Protein AF-A0A553DV66-F1 (afdb_monomer)

Nearest PDB structures (foldseek):
  8j7w-assembly1_B  TM=2.099E-01  e=3.104E+00  Homo sapiens

Solvent-accessible surface area (backbone atoms only — not comparable to full-atom values): 18199 Å² total; per-residue (Å²): 136,59,80,73,65,53,77,77,60,60,56,72,44,46,26,41,33,38,63,90,46,96,83,42,57,72,42,65,51,61,22,32,57,28,43,38,51,19,50,53,40,46,52,49,54,48,52,49,69,63,69,46,90,87,61,82,90,55,9,81,71,39,52,54,24,36,47,23,29,50,51,15,43,53,39,45,52,48,42,54,45,46,54,50,19,60,78,68,72,45,68,49,71,70,47,72,73,40,55,69,70,54,40,51,51,48,49,36,58,75,47,70,48,64,62,68,66,56,58,71,70,46,55,66,57,36,54,52,50,51,52,52,48,49,48,38,55,76,63,70,63,69,85,79,70,77,47,89,60,92,74,50,84,54,54,39,49,47,69,58,24,34,70,67,38,33,51,53,38,45,50,54,35,51,43,55,40,34,36,51,19,31,41,49,40,95,43,78,63,51,47,54,33,78,52,66,62,102,87,49,80,45,74,44,46,48,68,58,45,36,69,73,42,52,46,56,50,49,53,51,40,30,57,77,67,75,51,86,75,89,74,75,80,75,81,86,74,55,68,47,75,54,22,82,85,51,55,74,73,38,58,42,82,45,65,40,89,67,73,59,76,92,73,65,74,79,93,67,86,88,79,61,65,69,58,52,52,52,50,51,58,71,70,34,91,79,68,63,84,90,48,90,86,53,95,58,63,69,64,59,60,66,67,68,76,72,79,79,132

Mean predicted aligned error: 7.49 Å

Organism: NCBI:txid2594428

Structure (mmCIF, N/CA/C/O backbone):
data_AF-A0A553DV66-F1
#
_entry.id   AF-A0A553DV66-F1
#
loop_
_atom_site.group_PDB
_atom_site.id
_atom_site.type_symbol
_atom_site.label_atom_id
_atom_site.label_alt_id
_atom_site.label_comp_id
_atom_site.label_asym_id
_atom_site.label_entity_id
_atom_site.label_seq_id
_atom_site.pdbx_PDB_ins_code
_atom_site.Cartn_x
_atom_site.Cartn_y
_atom_site.Cartn_z
_atom_site.occupancy
_atom_site.B_iso_or_equiv
_atom_site.auth_seq_id
_atom_site.auth_comp_id
_atom_site.auth_asym_id
_atom_site.auth_atom_id
_atom_site.pdbx_PDB_model_num
ATOM 1 N N . MET A 1 1 ? 27.559 15.850 13.347 1.00 83.88 1 MET A N 1
ATOM 2 C CA . MET A 1 1 ? 26.547 15.445 12.359 1.00 83.88 1 MET A CA 1
ATOM 3 C C . MET A 1 1 ? 25.199 15.877 12.889 1.00 83.88 1 MET A C 1
ATOM 5 O O . MET A 1 1 ? 24.912 15.610 14.052 1.00 83.88 1 MET A O 1
ATOM 9 N N . TYR A 1 2 ? 24.444 16.601 12.078 1.00 90.81 2 TYR A N 1
ATOM 10 C CA . TYR A 1 2 ? 23.076 17.011 12.366 1.00 90.81 2 TYR A CA 1
ATOM 11 C C . TYR A 1 2 ? 22.107 15.891 11.978 1.00 90.81 2 TYR A C 1
ATOM 13 O O . TYR A 1 2 ? 22.434 15.048 11.143 1.00 90.81 2 TYR A O 1
ATOM 21 N N . LEU A 1 3 ? 20.910 15.863 12.570 1.00 89.00 3 LEU A N 1
ATOM 22 C CA . LEU A 1 3 ? 19.895 14.870 12.202 1.00 89.00 3 LEU A CA 1
ATOM 23 C C . LEU A 1 3 ? 19.478 15.038 10.730 1.00 89.00 3 LEU A C 1
ATOM 25 O O . LEU A 1 3 ? 19.219 14.065 10.031 1.00 89.00 3 LEU A O 1
ATOM 29 N N . GLU A 1 4 ? 19.484 16.271 10.233 1.00 94.00 4 GLU A N 1
ATOM 30 C CA . GLU A 1 4 ? 19.198 16.627 8.848 1.00 94.00 4 GLU A CA 1
ATOM 31 C C . GLU A 1 4 ? 20.181 16.008 7.850 1.00 94.00 4 GLU A C 1
ATOM 33 O O . GLU A 1 4 ? 19.774 15.696 6.730 1.00 94.00 4 GLU A O 1
ATOM 38 N N . ASP A 1 5 ? 21.432 15.763 8.251 1.00 91.00 5 ASP A N 1
ATOM 39 C CA . ASP A 1 5 ? 22.444 15.148 7.384 1.00 91.00 5 ASP A CA 1
ATOM 40 C C . ASP A 1 5 ? 22.054 13.706 6.997 1.00 91.00 5 ASP A C 1
ATOM 42 O O . ASP A 1 5 ? 22.418 13.225 5.918 1.00 91.00 5 ASP A O 1
ATOM 46 N N . TYR A 1 6 ? 21.257 13.028 7.836 1.00 89.75 6 TYR A N 1
ATOM 47 C CA . TYR A 1 6 ? 20.750 11.674 7.583 1.00 89.75 6 TYR A CA 1
ATOM 48 C C . TYR A 1 6 ? 19.683 11.612 6.489 1.00 89.75 6 TYR A C 1
ATOM 50 O O . TYR A 1 6 ? 19.405 10.525 5.996 1.00 89.75 6 TYR A O 1
ATOM 58 N N . ARG A 1 7 ? 19.125 12.744 6.034 1.00 89.50 7 ARG A N 1
ATOM 59 C CA . ARG A 1 7 ? 18.202 12.771 4.878 1.00 89.50 7 ARG A CA 1
ATOM 60 C C . ARG A 1 7 ? 18.866 12.306 3.579 1.00 89.50 7 ARG A C 1
ATOM 62 O O . ARG A 1 7 ? 18.177 11.984 2.620 1.00 89.50 7 ARG A O 1
ATOM 69 N N . HIS A 1 8 ? 20.197 12.299 3.544 1.00 88.81 8 HIS A N 1
ATOM 70 C CA . HIS A 1 8 ? 21.001 11.815 2.423 1.00 88.81 8 HIS A CA 1
ATOM 71 C C . HIS A 1 8 ? 21.507 10.378 2.622 1.00 88.81 8 HIS A C 1
ATOM 73 O O . HIS A 1 8 ? 22.303 9.901 1.813 1.00 88.81 8 HIS A O 1
ATOM 79 N N . ASN A 1 9 ? 21.091 9.703 3.699 1.00 87.44 9 ASN A N 1
ATOM 80 C CA . ASN A 1 9 ? 21.425 8.309 3.948 1.00 87.44 9 ASN A CA 1
ATOM 81 C C . ASN A 1 9 ? 20.449 7.400 3.187 1.00 87.44 9 ASN A C 1
ATOM 83 O O . ASN A 1 9 ? 19.270 7.336 3.515 1.00 87.44 9 ASN A O 1
ATOM 87 N N . ASP A 1 10 ? 20.955 6.688 2.184 1.00 87.00 10 ASP A N 1
ATOM 88 C CA . ASP A 1 10 ? 20.210 5.740 1.348 1.00 87.00 10 ASP A CA 1
ATOM 89 C C . ASP A 1 10 ? 20.225 4.300 1.895 1.00 87.00 10 ASP A C 1
ATOM 91 O O . ASP A 1 10 ? 19.817 3.354 1.215 1.00 87.00 10 ASP A O 1
ATOM 95 N N . TYR A 1 11 ? 20.720 4.115 3.123 1.00 86.25 11 TYR A N 1
ATOM 96 C CA . TYR A 1 11 ? 20.740 2.832 3.816 1.00 86.25 11 TYR A CA 1
ATOM 97 C C . TYR A 1 11 ? 19.338 2.207 3.891 1.00 86.25 11 TYR A C 1
ATOM 99 O O . TYR A 1 11 ? 18.380 2.864 4.281 1.00 86.25 11 TYR A O 1
ATOM 107 N N . GLN A 1 12 ? 19.234 0.926 3.520 1.00 83.62 12 GLN A N 1
ATOM 108 C CA . GLN A 1 12 ? 17.997 0.131 3.464 1.00 83.62 12 GLN A CA 1
ATOM 109 C C . GLN A 1 12 ? 16.905 0.619 2.498 1.00 83.62 12 GLN A C 1
ATOM 111 O O . GLN A 1 12 ? 15.899 -0.078 2.342 1.00 83.62 12 GLN A O 1
ATOM 116 N N . LEU A 1 13 ? 17.112 1.717 1.764 1.00 87.81 13 LEU A N 1
ATOM 117 C CA . LEU A 1 13 ? 16.213 2.084 0.674 1.00 87.81 13 LEU A CA 1
ATOM 118 C C . LEU A 1 13 ? 16.261 1.013 -0.426 1.00 87.81 13 LEU A C 1
ATOM 120 O O . LEU A 1 13 ? 17.309 0.417 -0.718 1.00 87.81 13 LEU A O 1
ATOM 124 N N . LEU A 1 14 ? 15.101 0.743 -1.025 1.00 91.19 14 LEU A N 1
ATOM 125 C CA . LEU A 1 14 ? 14.940 -0.238 -2.093 1.00 91.19 14 LEU A CA 1
ATOM 126 C C . LEU A 1 14 ? 14.637 0.481 -3.403 1.00 91.19 14 LEU A C 1
ATOM 128 O O . LEU A 1 14 ? 13.660 1.224 -3.499 1.00 91.19 14 LEU A O 1
ATOM 132 N N . PHE A 1 15 ? 15.424 0.194 -4.436 1.00 94.62 15 PHE A N 1
ATOM 133 C CA . PHE A 1 15 ? 15.216 0.743 -5.771 1.00 94.62 15 PHE A CA 1
ATOM 134 C C . PHE A 1 15 ? 15.104 -0.368 -6.809 1.00 94.62 15 PHE A C 1
ATOM 136 O O . PHE A 1 15 ? 15.702 -1.435 -6.671 1.00 94.62 15 PHE A O 1
ATOM 143 N N . LEU A 1 16 ? 14.392 -0.090 -7.896 1.00 95.81 16 LEU A N 1
ATOM 144 C CA . LEU A 1 16 ? 14.551 -0.799 -9.160 1.00 95.81 16 LEU A CA 1
ATOM 145 C C . LEU A 1 16 ? 15.543 -0.032 -10.026 1.00 95.81 16 LEU A C 1
ATOM 147 O O . LEU A 1 16 ? 15.381 1.169 -10.242 1.00 95.81 16 LEU A O 1
ATOM 151 N N . ARG A 1 17 ? 16.558 -0.726 -10.536 1.00 94.81 17 ARG A N 1
ATOM 152 C CA . ARG A 1 17 ? 17.526 -0.176 -11.485 1.00 94.81 17 ARG A CA 1
ATOM 153 C C . ARG A 1 17 ? 17.287 -0.771 -12.864 1.00 94.81 17 ARG A C 1
ATOM 155 O O . ARG A 1 17 ? 17.278 -1.993 -13.007 1.00 94.81 17 ARG A O 1
ATOM 162 N N . VAL A 1 18 ? 17.137 0.092 -13.866 1.00 93.31 18 VAL A N 1
ATOM 163 C CA . VAL A 1 18 ? 16.991 -0.310 -15.272 1.00 93.31 18 VAL A CA 1
ATOM 164 C C . VAL A 1 18 ? 18.380 -0.399 -15.903 1.00 93.31 18 VAL A C 1
ATOM 166 O O . VAL A 1 18 ? 19.089 0.599 -15.986 1.00 93.31 18 VAL A O 1
ATOM 169 N N . LEU A 1 19 ? 18.805 -1.593 -16.313 1.00 90.12 19 LEU A N 1
ATOM 170 C CA . LEU A 1 19 ? 20.173 -1.841 -16.785 1.00 90.12 19 LEU A CA 1
ATOM 171 C C . LEU A 1 19 ? 20.381 -1.548 -18.273 1.00 90.12 19 LEU A C 1
ATOM 173 O O . LEU A 1 19 ? 21.525 -1.416 -18.702 1.00 90.12 19 LEU A O 1
ATOM 177 N N . SER A 1 20 ? 19.302 -1.448 -19.052 1.00 82.56 20 SER A N 1
ATOM 178 C CA . SER A 1 20 ? 19.348 -1.227 -20.501 1.00 82.56 20 SER A CA 1
ATOM 179 C C . SER A 1 20 ? 19.773 0.191 -20.914 1.00 82.56 20 SER A C 1
ATOM 181 O O . SER A 1 20 ? 20.056 0.411 -22.090 1.00 82.56 20 SER A O 1
ATOM 183 N N . TYR A 1 21 ? 19.882 1.131 -19.969 1.00 80.88 21 TYR A N 1
ATOM 184 C CA . TYR A 1 21 ? 20.246 2.530 -20.21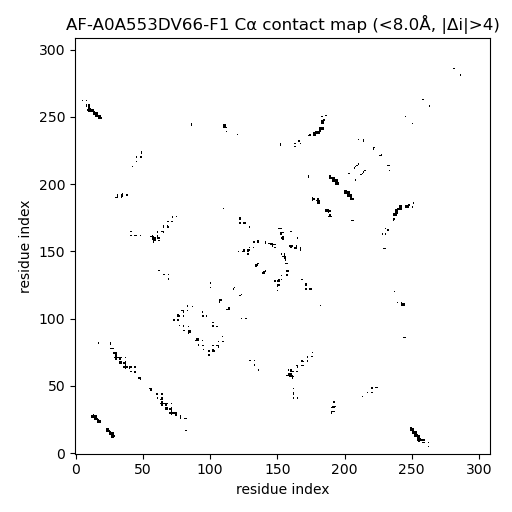7 1.00 80.88 21 TYR A CA 1
ATOM 185 C C . TYR A 1 21 ? 21.621 2.872 -19.632 1.00 80.88 21 TYR A C 1
ATOM 187 O O . TYR A 1 21 ? 22.036 2.322 -18.610 1.00 80.88 21 TYR A O 1
ATOM 195 N N . SER A 1 22 ? 22.338 3.802 -20.271 1.00 76.62 22 SER A N 1
ATOM 196 C CA . SER A 1 22 ? 23.707 4.183 -19.893 1.00 76.62 22 SER A CA 1
ATOM 197 C C . SER A 1 22 ? 23.799 4.849 -18.518 1.00 76.62 22 SER A C 1
ATOM 199 O O . SER A 1 22 ? 24.753 4.609 -17.783 1.00 76.62 22 SER A O 1
ATOM 201 N N . ASP A 1 23 ? 22.803 5.660 -18.167 1.00 83.06 23 ASP A N 1
ATOM 202 C CA . ASP A 1 23 ? 22.660 6.347 -16.879 1.00 83.06 23 ASP A CA 1
ATOM 203 C C . ASP A 1 23 ? 22.060 5.451 -15.782 1.00 83.06 23 ASP A C 1
ATOM 205 O O . ASP A 1 23 ? 22.111 5.803 -14.604 1.00 83.06 23 ASP A O 1
ATOM 209 N N . LYS A 1 24 ? 21.556 4.265 -16.155 1.00 83.50 24 LYS A N 1
ATOM 210 C CA . LYS A 1 24 ? 20.998 3.238 -15.262 1.00 83.50 24 LYS A CA 1
ATOM 211 C C . LYS A 1 24 ? 20.004 3.827 -14.250 1.00 83.50 24 LYS A C 1
ATOM 213 O O . LYS A 1 24 ? 20.273 3.782 -13.040 1.00 83.50 24 LYS A O 1
ATOM 218 N N . PRO A 1 25 ? 18.870 4.380 -14.719 1.00 89.12 25 PRO A N 1
ATOM 219 C CA . PRO A 1 25 ? 17.948 5.120 -13.874 1.00 89.12 25 PRO A CA 1
ATOM 220 C C . PRO A 1 25 ? 17.441 4.249 -12.723 1.00 89.12 25 PRO A C 1
ATOM 222 O O . PRO A 1 25 ? 17.260 3.032 -12.859 1.00 89.12 25 PRO A O 1
ATOM 225 N N . GLN A 1 26 ? 17.235 4.896 -11.577 1.00 92.62 26 GLN A N 1
ATOM 226 C CA . GLN A 1 26 ? 16.806 4.261 -10.336 1.00 92.62 26 GLN A CA 1
ATOM 227 C C . GLN A 1 26 ? 15.426 4.757 -9.936 1.00 92.62 26 GLN A C 1
ATOM 229 O O . GLN A 1 26 ? 15.133 5.951 -9.993 1.00 92.62 26 GLN A O 1
ATOM 234 N N . ILE A 1 27 ? 14.577 3.822 -9.529 1.00 94.31 27 ILE A N 1
ATOM 235 C CA . ILE A 1 27 ? 13.194 4.084 -9.153 1.00 94.31 27 ILE A CA 1
ATOM 236 C C . ILE A 1 27 ? 13.001 3.542 -7.752 1.00 94.31 27 ILE A C 1
ATOM 238 O O . ILE A 1 27 ? 13.013 2.334 -7.537 1.00 94.31 27 ILE A O 1
ATOM 242 N N . GLU A 1 28 ? 12.841 4.449 -6.805 1.00 93.50 28 GLU A N 1
ATOM 243 C CA . GLU A 1 28 ? 12.614 4.109 -5.409 1.00 93.50 28 GLU A CA 1
ATOM 244 C C . GLU A 1 28 ? 11.258 3.422 -5.211 1.00 93.50 28 GLU A C 1
ATOM 246 O O . GLU A 1 28 ? 10.243 3.818 -5.795 1.00 93.50 28 GLU A O 1
ATOM 251 N N . LEU A 1 29 ? 11.242 2.382 -4.378 1.00 95.06 29 LEU A N 1
ATOM 252 C CA . LEU A 1 29 ? 10.075 1.558 -4.076 1.00 95.06 29 LEU A CA 1
ATOM 253 C C . LEU A 1 29 ? 9.478 1.917 -2.713 1.00 95.06 29 LEU A C 1
ATOM 255 O O . LEU A 1 29 ? 9.257 1.041 -1.872 1.00 95.06 29 LEU A O 1
ATOM 259 N N . THR A 1 30 ? 9.158 3.203 -2.537 1.00 94.94 30 THR A N 1
ATOM 260 C CA . THR A 1 30 ? 8.593 3.784 -1.301 1.00 94.94 30 THR A CA 1
ATOM 261 C C . THR A 1 30 ? 7.289 3.126 -0.846 1.00 94.94 30 THR A C 1
ATOM 263 O O . THR A 1 30 ? 6.930 3.186 0.327 1.00 94.94 30 THR A O 1
ATOM 266 N N . TYR A 1 31 ? 6.588 2.413 -1.735 1.00 96.75 31 TYR A N 1
ATOM 267 C CA . TYR A 1 31 ? 5.418 1.627 -1.345 1.00 96.75 31 TYR A CA 1
ATOM 268 C C . TYR A 1 31 ? 5.740 0.557 -0.295 1.00 96.75 31 TYR A C 1
ATOM 270 O O . TYR A 1 31 ? 4.843 0.197 0.463 1.00 96.75 31 TYR A O 1
ATOM 278 N N . ASN A 1 32 ? 6.979 0.051 -0.216 1.00 94.62 32 ASN A N 1
ATOM 279 C CA . ASN A 1 32 ? 7.370 -0.881 0.846 1.00 94.62 32 ASN A CA 1
ATOM 280 C C . ASN A 1 32 ? 7.359 -0.188 2.210 1.00 94.62 32 ASN A C 1
ATOM 282 O O . ASN A 1 32 ? 6.826 -0.745 3.164 1.00 94.62 32 ASN A O 1
ATOM 286 N N . GLU A 1 33 ? 7.868 1.038 2.306 1.00 93.75 33 GLU A N 1
ATOM 287 C CA . GLU A 1 33 ? 7.856 1.816 3.550 1.00 93.75 33 GLU A CA 1
ATOM 288 C C . GLU A 1 33 ? 6.424 2.130 3.986 1.00 93.75 33 GLU A C 1
ATOM 290 O O . GLU A 1 33 ? 6.029 1.821 5.111 1.00 93.75 33 GLU A O 1
ATOM 295 N N . TYR A 1 34 ? 5.595 2.638 3.067 1.00 97.25 34 TYR A N 1
ATOM 296 C CA . TYR A 1 34 ? 4.182 2.897 3.353 1.00 97.25 34 TYR A CA 1
ATOM 297 C C . TYR A 1 34 ? 3.420 1.622 3.724 1.00 97.25 34 TYR A C 1
ATOM 299 O O . TYR A 1 34 ? 2.558 1.669 4.597 1.00 97.25 34 TYR A O 1
ATOM 307 N N . SER A 1 35 ? 3.762 0.473 3.133 1.00 97.75 35 SER A N 1
ATOM 308 C CA . SER A 1 35 ? 3.172 -0.818 3.510 1.00 97.75 35 SER A CA 1
ATOM 309 C C . SER A 1 35 ? 3.591 -1.254 4.913 1.00 97.75 35 SER A C 1
ATOM 311 O O . SER A 1 35 ? 2.764 -1.774 5.653 1.00 97.75 35 SER A O 1
ATOM 313 N N . ASN A 1 36 ? 4.845 -1.018 5.312 1.00 95.62 36 ASN A N 1
ATOM 314 C CA . ASN A 1 36 ? 5.327 -1.303 6.666 1.00 95.62 36 ASN A CA 1
ATOM 315 C C . ASN A 1 36 ? 4.635 -0.422 7.714 1.00 95.62 36 ASN A C 1
ATOM 317 O O . ASN A 1 36 ? 4.193 -0.912 8.758 1.00 95.62 36 ASN A O 1
ATOM 321 N N . HIS A 1 37 ? 4.468 0.868 7.420 1.00 95.44 37 HIS A N 1
ATOM 322 C CA . HIS A 1 37 ? 3.688 1.768 8.267 1.00 95.44 37 HIS A CA 1
ATOM 323 C C . HIS A 1 37 ? 2.202 1.395 8.289 1.00 95.44 37 HIS A C 1
ATOM 325 O O . HIS A 1 37 ? 1.603 1.359 9.362 1.00 95.44 37 HIS A O 1
ATOM 331 N N . GLY A 1 38 ? 1.604 1.074 7.140 1.00 96.94 38 GLY A N 1
ATOM 332 C CA . GLY A 1 38 ? 0.221 0.604 7.042 1.00 96.94 38 GLY A CA 1
ATOM 333 C C . GLY A 1 38 ? -0.005 -0.662 7.862 1.00 96.94 38 GLY A C 1
ATOM 334 O O . GLY A 1 38 ? -0.957 -0.732 8.639 1.00 96.94 38 GLY A O 1
ATOM 335 N N . PHE A 1 39 ? 0.915 -1.624 7.774 1.00 96.94 39 PHE A N 1
ATOM 336 C CA . PHE A 1 39 ? 0.906 -2.850 8.567 1.00 96.94 39 PHE A CA 1
ATOM 337 C C . PHE A 1 39 ? 0.969 -2.555 10.068 1.00 96.94 39 PHE A C 1
ATOM 339 O O . PHE A 1 39 ? 0.121 -3.027 10.824 1.00 96.94 39 PHE A O 1
ATOM 346 N N . SER A 1 40 ? 1.931 -1.733 10.491 1.00 94.62 40 SER A N 1
ATOM 347 C CA . SER A 1 40 ? 2.145 -1.407 11.904 1.00 94.62 40 SER A CA 1
ATOM 348 C C . SER A 1 40 ? 0.931 -0.696 12.508 1.00 94.62 40 SER A C 1
ATOM 350 O O . SER A 1 40 ? 0.454 -1.084 13.572 1.00 94.62 40 SER A O 1
ATOM 352 N N . ASN A 1 41 ? 0.370 0.287 11.797 1.00 94.69 41 ASN A N 1
ATOM 353 C CA . ASN A 1 41 ? -0.845 0.981 12.227 1.00 94.69 41 ASN A CA 1
ATOM 354 C C . ASN A 1 41 ? -2.070 0.054 12.232 1.00 94.69 41 ASN A C 1
ATOM 356 O O . ASN A 1 41 ? -2.848 0.086 13.178 1.00 94.69 41 ASN A O 1
ATOM 360 N N . THR A 1 42 ? -2.191 -0.857 11.261 1.00 95.81 42 THR A N 1
ATOM 361 C CA . THR A 1 42 ? -3.259 -1.872 11.263 1.00 95.81 42 THR A CA 1
ATOM 362 C C . THR A 1 42 ? -3.150 -2.792 12.483 1.00 95.81 42 THR A C 1
ATOM 364 O O . THR A 1 42 ? -4.161 -3.124 13.098 1.00 95.81 42 THR A O 1
ATOM 367 N N . MET A 1 43 ? -1.936 -3.183 12.890 1.00 94.62 43 MET A N 1
ATOM 368 C CA . MET A 1 43 ? -1.750 -3.949 14.126 1.00 94.62 43 MET A CA 1
ATOM 369 C C . MET A 1 43 ? -2.158 -3.153 15.368 1.00 94.62 43 MET A C 1
ATOM 371 O O . MET A 1 43 ? -2.798 -3.713 16.259 1.00 94.62 43 MET A O 1
ATOM 375 N N . PHE A 1 44 ? -1.828 -1.860 15.428 1.00 91.62 44 PHE A N 1
ATOM 376 C CA . PHE A 1 44 ? -2.289 -0.993 16.513 1.00 91.62 44 PHE A CA 1
ATOM 377 C C . PHE A 1 44 ? -3.812 -0.862 16.531 1.00 91.62 44 PHE A C 1
ATOM 379 O O . PHE A 1 44 ? -4.400 -0.977 17.598 1.00 91.62 44 PHE A O 1
ATOM 386 N N . ASP A 1 45 ? -4.460 -0.736 15.374 1.00 92.31 45 ASP A N 1
ATOM 387 C CA . ASP A 1 45 ? -5.919 -0.661 15.272 1.00 92.31 45 ASP A CA 1
ATOM 388 C C . ASP A 1 45 ? -6.615 -1.934 15.780 1.00 92.31 45 ASP A C 1
ATOM 390 O O . ASP A 1 45 ? -7.656 -1.853 16.440 1.00 92.31 45 ASP A O 1
ATOM 394 N N . ILE A 1 46 ? -6.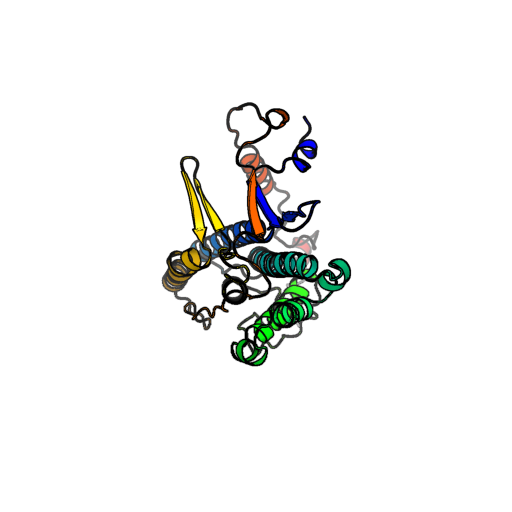039 -3.109 15.500 1.00 93.44 46 ILE A N 1
ATOM 395 C CA . ILE A 1 46 ? -6.524 -4.396 16.021 1.00 93.44 46 ILE A CA 1
ATOM 396 C C . ILE A 1 46 ? -6.312 -4.472 17.535 1.00 93.44 46 ILE A C 1
ATOM 398 O O . ILE A 1 46 ? -7.223 -4.861 18.267 1.00 93.44 46 ILE A O 1
ATOM 402 N N . LYS A 1 47 ? -5.124 -4.086 18.015 1.00 92.06 47 LYS A N 1
ATOM 403 C CA . LYS A 1 47 ? -4.791 -4.057 19.445 1.00 92.06 47 LYS A CA 1
ATOM 404 C C . LYS A 1 47 ? -5.710 -3.103 20.211 1.00 92.06 47 LYS A C 1
ATOM 406 O O . LYS A 1 47 ? -6.154 -3.430 21.309 1.00 92.06 47 LYS A O 1
ATOM 411 N N . ASP A 1 48 ? -6.009 -1.945 19.645 1.00 88.50 48 ASP A N 1
ATOM 412 C CA . ASP A 1 48 ? -6.936 -0.975 20.217 1.00 88.50 48 ASP A CA 1
ATOM 413 C C . ASP A 1 48 ? -8.341 -1.574 20.316 1.00 88.50 48 ASP A C 1
ATOM 415 O O . ASP A 1 48 ? -8.938 -1.561 21.394 1.00 88.50 48 ASP A O 1
ATOM 419 N N . LEU A 1 49 ? -8.842 -2.185 19.236 1.00 90.88 49 LEU A N 1
ATOM 420 C CA . LEU A 1 49 ? -10.134 -2.872 19.264 1.00 90.88 49 LEU A CA 1
ATOM 421 C C . LEU A 1 49 ? -10.154 -4.022 20.276 1.00 90.88 49 LEU A C 1
ATOM 423 O O . LEU A 1 49 ? -11.195 -4.297 20.863 1.00 90.88 49 LEU A O 1
ATOM 427 N N . GLU A 1 50 ? -9.036 -4.700 20.517 1.00 91.75 50 GLU A N 1
ATOM 428 C CA . GLU A 1 50 ? -8.957 -5.766 21.513 1.00 91.75 50 GLU A CA 1
ATOM 429 C C . GLU A 1 50 ? -9.049 -5.252 22.962 1.00 91.75 50 GLU A C 1
ATOM 431 O O . GLU A 1 50 ? -9.661 -5.926 23.795 1.00 91.75 50 GLU A O 1
ATOM 436 N N . ASN A 1 51 ? -8.441 -4.099 23.259 1.00 88.25 51 ASN A N 1
ATOM 437 C CA . ASN A 1 51 ? -8.161 -3.645 24.630 1.00 88.25 51 ASN A CA 1
ATOM 438 C C . ASN A 1 51 ? -9.120 -2.573 25.181 1.00 88.25 51 ASN A C 1
ATOM 440 O O . ASN A 1 51 ? -8.971 -2.156 26.323 1.00 88.25 51 ASN A O 1
ATOM 444 N N . GLN A 1 52 ? -10.082 -2.076 24.404 1.00 81.81 52 GLN A N 1
ATOM 445 C CA . GLN A 1 52 ? -11.012 -1.035 24.874 1.00 81.81 52 GLN A CA 1
ATOM 446 C C . GLN A 1 52 ? -12.181 -1.576 25.720 1.00 81.81 52 GLN A C 1
ATOM 448 O O . GLN A 1 52 ? -13.121 -2.151 25.188 1.00 81.81 52 GLN A O 1
ATOM 453 N N . ASP A 1 53 ? -12.224 -1.350 27.025 1.00 73.62 53 ASP A N 1
ATOM 454 C CA . ASP A 1 53 ? -13.267 -1.985 27.851 1.00 73.62 53 ASP A CA 1
ATOM 455 C C . ASP A 1 53 ? -14.693 -1.447 27.619 1.00 73.62 53 ASP A C 1
ATOM 457 O O . ASP A 1 53 ? -15.645 -2.224 27.611 1.00 73.62 53 ASP A O 1
ATOM 461 N N . ASN A 1 54 ? -14.845 -0.137 27.380 1.00 72.44 54 ASN A N 1
ATOM 462 C CA . ASN A 1 54 ? -16.149 0.543 27.472 1.00 72.44 54 ASN A CA 1
ATOM 463 C C . ASN A 1 54 ? -16.618 1.261 26.191 1.00 72.44 54 ASN A C 1
ATOM 465 O O . ASN A 1 54 ? -17.719 1.807 26.172 1.00 72.44 54 ASN A O 1
ATOM 469 N N . PHE A 1 55 ? -15.805 1.315 25.133 1.00 74.69 55 PHE A N 1
ATOM 470 C CA . PHE A 1 55 ? -16.160 1.979 23.871 1.00 74.69 55 PHE A CA 1
ATOM 471 C C . PHE A 1 55 ? -15.387 1.383 22.692 1.00 74.69 55 PHE A C 1
ATOM 473 O O . PHE A 1 55 ? -14.354 0.761 22.897 1.00 74.69 55 PHE A O 1
ATOM 480 N N . ILE A 1 56 ? -15.867 1.591 21.463 1.00 77.69 56 ILE A N 1
ATOM 481 C CA . ILE A 1 56 ? -15.108 1.299 20.239 1.00 77.69 56 ILE A CA 1
ATOM 482 C C . ILE A 1 56 ? -14.660 2.630 19.645 1.00 77.69 56 ILE A C 1
ATOM 484 O O . ILE A 1 56 ? -15.486 3.494 19.345 1.00 77.69 56 ILE A O 1
ATOM 488 N N . ASN A 1 57 ? -13.350 2.821 19.517 1.00 70.38 57 ASN A N 1
ATOM 489 C CA . ASN A 1 57 ? -12.796 4.038 18.938 1.00 70.38 57 ASN A CA 1
ATOM 490 C C . ASN A 1 57 ? -12.900 3.990 17.410 1.00 70.38 57 ASN A C 1
ATOM 492 O O . ASN A 1 57 ? -12.110 3.306 16.764 1.00 70.38 57 ASN A O 1
ATOM 496 N N . ASN A 1 58 ? -13.866 4.727 16.864 1.00 72.88 58 ASN A N 1
ATOM 497 C CA . ASN A 1 58 ? -14.017 4.954 15.429 1.00 72.88 58 ASN A CA 1
ATOM 498 C C . ASN A 1 58 ? -13.476 6.340 15.045 1.00 72.88 58 ASN A C 1
ATOM 500 O O . ASN A 1 58 ? -13.520 7.294 15.824 1.00 72.88 58 ASN A O 1
ATOM 504 N N . GLY A 1 59 ? -13.024 6.474 13.803 1.00 69.31 59 GLY A N 1
ATOM 505 C CA . GLY A 1 59 ? -12.607 7.732 13.194 1.00 69.31 59 GLY A CA 1
ATOM 506 C C . GLY A 1 59 ? -11.101 7.968 13.264 1.00 69.31 59 GLY A C 1
ATOM 507 O O . GLY A 1 59 ? -10.329 7.274 12.604 1.00 69.31 59 GLY A O 1
ATOM 508 N N . ARG A 1 60 ? -10.676 8.978 14.044 1.00 64.12 60 ARG A N 1
ATOM 509 C CA . ARG A 1 60 ? -9.350 9.634 13.940 1.00 64.12 60 ARG A CA 1
ATOM 510 C C . ARG A 1 60 ? -8.137 8.694 13.939 1.00 64.12 60 ARG A C 1
ATOM 512 O O . ARG A 1 60 ? -7.128 9.044 13.335 1.00 64.12 60 ARG A O 1
ATOM 519 N N . ARG A 1 61 ? -8.194 7.542 14.618 1.00 73.12 61 ARG A N 1
ATOM 520 C CA . ARG A 1 61 ? -7.060 6.598 14.673 1.00 73.12 61 ARG A CA 1
ATOM 521 C C . ARG A 1 61 ? -6.945 5.755 13.403 1.00 73.12 61 ARG A C 1
ATOM 523 O O . ARG A 1 61 ? -5.872 5.697 12.808 1.00 73.12 61 ARG A O 1
ATOM 530 N N . ASN A 1 62 ? -8.063 5.217 12.919 1.00 85.06 62 ASN A N 1
ATOM 531 C CA . ASN A 1 62 ? -8.094 4.358 11.733 1.00 85.06 62 ASN A CA 1
ATOM 532 C C . ASN A 1 62 ? -7.765 5.118 10.440 1.00 85.06 62 ASN A C 1
ATOM 534 O O . ASN A 1 62 ? -7.225 4.536 9.496 1.00 85.06 62 ASN A O 1
ATOM 538 N N . THR A 1 63 ? -8.028 6.432 10.413 1.00 88.06 63 THR A N 1
ATOM 539 C CA . THR A 1 63 ? -7.643 7.328 9.314 1.00 88.06 63 THR A CA 1
ATOM 540 C C . THR A 1 63 ? -6.179 7.152 8.910 1.00 88.06 63 THR A C 1
ATOM 542 O O . THR A 1 63 ? -5.888 7.137 7.715 1.00 88.06 63 THR A O 1
ATOM 545 N N . LEU A 1 64 ? -5.256 6.984 9.864 1.00 89.81 64 LEU A N 1
ATOM 546 C CA . LEU A 1 64 ? -3.829 6.864 9.560 1.00 89.81 64 LEU A CA 1
ATOM 547 C C . LEU A 1 64 ? -3.499 5.555 8.826 1.00 89.81 64 LEU A C 1
ATOM 549 O O . LEU A 1 64 ? -2.777 5.579 7.831 1.00 89.81 64 LEU A O 1
ATOM 553 N N . SER A 1 65 ? -4.060 4.423 9.253 1.00 94.06 65 SER A N 1
ATOM 554 C CA . SER A 1 65 ? -3.873 3.132 8.574 1.00 94.06 65 SER A CA 1
ATOM 555 C C . SER A 1 65 ? -4.420 3.163 7.147 1.00 94.06 65 SER A C 1
ATOM 557 O O . SER A 1 65 ? -3.726 2.794 6.201 1.00 94.06 65 SER A O 1
ATOM 559 N N . ILE A 1 66 ? -5.644 3.674 6.980 1.00 95.62 66 ILE A N 1
ATOM 560 C CA . ILE A 1 66 ? -6.316 3.842 5.679 1.00 95.62 66 ILE A CA 1
ATOM 561 C C . ILE A 1 66 ? -5.468 4.725 4.753 1.00 95.62 66 ILE A C 1
ATOM 563 O O . ILE A 1 66 ? -5.248 4.400 3.584 1.00 95.62 66 ILE A O 1
ATOM 567 N N . SER A 1 67 ? -4.932 5.815 5.303 1.00 94.06 67 SER A N 1
ATOM 568 C CA . SER A 1 67 ? -4.032 6.744 4.620 1.00 94.06 67 SER A CA 1
ATOM 569 C C . SER A 1 67 ? -2.770 6.057 4.108 1.00 94.06 67 SER A C 1
ATOM 571 O O . SER A 1 67 ? -2.423 6.204 2.936 1.00 94.06 67 SER A O 1
ATOM 573 N N . MET A 1 68 ? -2.104 5.278 4.962 1.00 96.56 68 MET A N 1
ATOM 574 C CA . MET A 1 68 ? -0.879 4.567 4.596 1.00 96.56 68 MET A CA 1
ATOM 575 C C . MET A 1 68 ? -1.133 3.510 3.521 1.00 96.56 68 MET A C 1
ATOM 577 O O . MET A 1 68 ? -0.345 3.406 2.584 1.00 96.56 68 MET A O 1
ATOM 581 N N . TRP A 1 69 ? -2.262 2.794 3.575 1.00 98.06 69 TRP A N 1
ATOM 582 C CA . TRP A 1 69 ? -2.632 1.855 2.513 1.00 98.06 69 TRP A CA 1
ATOM 583 C C . TRP A 1 69 ? -2.904 2.547 1.177 1.00 98.06 69 TRP A C 1
ATOM 585 O O . TRP A 1 69 ? -2.489 2.042 0.133 1.00 98.06 69 TRP A O 1
ATOM 595 N N . PHE A 1 70 ? -3.532 3.727 1.184 1.00 97.25 70 PHE A N 1
ATOM 596 C CA . PHE A 1 70 ? -3.720 4.494 -0.047 1.00 97.25 70 PHE A CA 1
ATOM 597 C C . PHE A 1 70 ? -2.391 5.014 -0.610 1.00 97.25 70 PHE A C 1
ATOM 599 O O . PHE A 1 70 ? -2.145 4.890 -1.810 1.00 97.25 70 PHE A O 1
ATOM 606 N N . LEU A 1 71 ? -1.514 5.555 0.243 1.00 96.94 71 LEU A N 1
ATOM 607 C CA . LEU A 1 71 ? -0.183 6.021 -0.159 1.00 96.94 71 LEU A CA 1
ATOM 608 C C . LEU A 1 71 ? 0.668 4.878 -0.724 1.00 96.94 71 LEU A C 1
ATOM 610 O O . LEU A 1 71 ? 1.306 5.052 -1.762 1.00 96.94 71 LEU A O 1
ATOM 614 N N . ALA A 1 72 ? 0.630 3.697 -0.100 1.00 98.31 72 ALA A N 1
ATOM 615 C CA . ALA A 1 72 ? 1.292 2.499 -0.609 1.00 98.31 72 ALA A CA 1
ATOM 616 C C . ALA A 1 72 ? 0.768 2.119 -2.002 1.00 98.31 72 ALA A C 1
ATOM 618 O O . ALA A 1 72 ? 1.558 1.857 -2.909 1.00 98.31 72 ALA A O 1
ATOM 619 N N . LEU A 1 73 ? -0.553 2.159 -2.202 1.00 98.44 73 LEU A N 1
ATOM 620 C CA . LEU A 1 73 ? -1.191 1.879 -3.488 1.00 98.44 73 LEU A CA 1
ATOM 621 C C . LEU A 1 73 ? -0.756 2.885 -4.566 1.00 98.44 73 LEU A C 1
ATOM 623 O O . LEU A 1 73 ? -0.342 2.483 -5.655 1.00 98.44 73 LEU A O 1
ATOM 627 N N . GLU A 1 74 ? -0.782 4.187 -4.267 1.00 96.94 74 GLU A N 1
ATOM 628 C CA . GLU A 1 74 ? -0.324 5.225 -5.198 1.00 96.94 74 GLU A CA 1
ATOM 629 C C . GLU A 1 74 ? 1.160 5.086 -5.542 1.00 96.94 74 GLU A C 1
ATOM 631 O O . GLU A 1 74 ? 1.529 5.192 -6.714 1.00 96.94 74 GLU A O 1
ATOM 636 N N . ALA A 1 75 ? 2.007 4.837 -4.542 1.00 97.50 75 ALA A N 1
ATOM 637 C CA . ALA A 1 75 ? 3.441 4.667 -4.723 1.00 97.50 75 ALA A CA 1
ATOM 638 C C . ALA A 1 75 ? 3.772 3.417 -5.549 1.00 97.50 75 ALA A C 1
ATOM 640 O O . ALA A 1 75 ? 4.636 3.476 -6.423 1.00 97.50 75 ALA A O 1
ATOM 641 N N . TYR A 1 76 ? 3.050 2.315 -5.335 1.00 98.25 76 TYR A N 1
ATOM 642 C CA . TYR A 1 76 ? 3.222 1.071 -6.082 1.00 98.25 76 TYR A CA 1
ATOM 643 C C . TYR A 1 76 ? 2.914 1.266 -7.570 1.00 98.25 76 TYR A C 1
ATOM 645 O O . TYR A 1 76 ? 3.740 0.964 -8.435 1.00 98.25 76 TYR A O 1
ATOM 653 N N . ILE A 1 77 ? 1.757 1.863 -7.870 1.00 98.00 77 ILE A N 1
ATOM 654 C CA . ILE A 1 77 ? 1.368 2.193 -9.245 1.00 98.00 77 ILE A CA 1
ATOM 655 C C . ILE A 1 77 ? 2.358 3.181 -9.869 1.00 98.00 77 ILE A C 1
ATOM 657 O O . ILE A 1 77 ? 2.766 2.996 -11.013 1.00 98.00 77 ILE A O 1
ATOM 661 N N . ASN A 1 78 ? 2.805 4.195 -9.125 1.00 97.19 78 ASN A N 1
ATOM 662 C CA . ASN A 1 78 ? 3.782 5.164 -9.619 1.00 97.19 78 ASN A CA 1
ATOM 663 C C . ASN A 1 78 ? 5.133 4.529 -9.951 1.00 97.19 78 ASN A C 1
ATOM 665 O O . ASN A 1 78 ? 5.723 4.887 -10.969 1.00 97.19 78 ASN A O 1
ATOM 669 N N . ALA A 1 79 ? 5.626 3.603 -9.128 1.00 97.06 79 ALA A N 1
ATOM 670 C CA . ALA A 1 79 ? 6.870 2.892 -9.400 1.00 97.06 79 ALA A CA 1
ATOM 671 C C . ALA A 1 79 ? 6.775 2.122 -10.725 1.00 97.06 79 ALA A C 1
ATOM 673 O O . ALA A 1 79 ? 7.627 2.291 -11.598 1.00 97.06 79 ALA A O 1
ATOM 674 N N . LEU A 1 80 ? 5.689 1.370 -10.929 1.00 97.38 80 LEU A N 1
ATOM 675 C CA . LEU A 1 80 ? 5.435 0.666 -12.187 1.00 97.38 80 LEU A CA 1
ATOM 676 C C . LEU A 1 80 ? 5.289 1.622 -13.377 1.00 97.38 80 LEU A C 1
ATOM 678 O O . LEU A 1 80 ? 5.835 1.350 -14.446 1.00 97.38 80 LEU A O 1
ATOM 682 N N . CYS A 1 81 ? 4.590 2.749 -13.206 1.00 97.62 81 CYS A N 1
ATOM 683 C CA . CYS A 1 81 ? 4.437 3.756 -14.256 1.00 97.62 81 CYS A CA 1
ATOM 684 C C . CYS A 1 81 ? 5.789 4.334 -14.671 1.00 97.62 81 CYS A C 1
ATOM 686 O O . CYS A 1 81 ? 6.049 4.436 -15.863 1.00 97.62 81 CYS A O 1
ATOM 688 N N . LYS A 1 82 ? 6.654 4.671 -13.706 1.00 96.38 82 LYS A N 1
ATOM 689 C CA . LYS A 1 82 ? 8.008 5.183 -13.960 1.00 96.38 82 LYS A CA 1
ATOM 690 C C . LYS A 1 82 ? 8.846 4.170 -14.735 1.00 96.38 82 LYS A C 1
ATOM 692 O O . LYS A 1 82 ? 9.405 4.524 -15.767 1.00 96.38 82 LYS A O 1
ATOM 697 N N . VAL A 1 83 ? 8.879 2.914 -14.276 1.00 95.81 83 VAL A N 1
ATOM 698 C CA . VAL A 1 83 ? 9.602 1.824 -14.957 1.00 95.81 83 VAL A CA 1
ATOM 699 C C . VAL A 1 83 ? 9.108 1.682 -16.398 1.00 95.81 83 VAL A C 1
ATOM 701 O O . VAL A 1 83 ? 9.899 1.691 -17.337 1.00 95.81 83 VAL A O 1
ATOM 704 N N . THR A 1 84 ? 7.791 1.588 -16.574 1.00 95.75 84 THR A N 1
ATOM 705 C CA . THR A 1 84 ? 7.162 1.381 -17.884 1.00 95.75 84 THR A CA 1
ATOM 706 C C . THR A 1 84 ? 7.416 2.564 -18.814 1.00 95.75 84 THR A C 1
ATOM 708 O O . THR A 1 84 ? 7.795 2.367 -19.963 1.00 95.75 84 THR A O 1
ATOM 711 N N . ALA A 1 85 ? 7.270 3.794 -18.318 1.00 94.69 85 ALA A N 1
ATOM 712 C CA . ALA A 1 85 ? 7.518 5.006 -19.087 1.00 94.69 85 ALA A CA 1
ATOM 713 C C . ALA A 1 85 ? 8.982 5.113 -19.536 1.00 94.69 85 ALA A C 1
ATOM 715 O O . ALA A 1 85 ? 9.223 5.454 -20.688 1.00 94.69 85 ALA A O 1
ATOM 716 N N . ILE A 1 86 ? 9.948 4.742 -18.685 1.00 93.12 86 ILE A N 1
ATOM 717 C CA . ILE A 1 86 ? 11.369 4.692 -19.062 1.00 93.12 86 ILE A CA 1
ATOM 718 C C . ILE A 1 86 ? 11.580 3.710 -20.218 1.00 93.12 86 ILE A C 1
ATOM 720 O O . ILE A 1 86 ? 12.095 4.109 -21.260 1.00 93.12 86 ILE A O 1
ATOM 724 N N . ILE A 1 87 ? 11.115 2.463 -20.073 1.00 93.12 87 ILE A N 1
ATOM 725 C CA . ILE A 1 87 ? 11.263 1.411 -21.095 1.00 93.12 87 ILE A CA 1
ATOM 726 C C . ILE A 1 87 ? 10.584 1.793 -22.416 1.00 93.12 87 ILE A C 1
ATOM 728 O O . ILE A 1 87 ? 11.100 1.509 -23.496 1.00 93.12 87 ILE A O 1
ATOM 732 N N . LYS A 1 88 ? 9.434 2.468 -22.346 1.00 92.69 88 LYS A N 1
ATOM 733 C CA . LYS A 1 88 ? 8.645 2.886 -23.513 1.00 92.69 88 LYS A CA 1
ATOM 734 C C . LYS A 1 88 ? 9.037 4.264 -24.053 1.00 92.69 88 LYS A C 1
ATOM 736 O O . LYS A 1 88 ? 8.461 4.690 -25.048 1.00 92.69 88 LYS A O 1
ATOM 741 N N . GLN A 1 89 ? 10.010 4.936 -23.430 1.00 91.56 89 GLN A N 1
ATOM 742 C CA . GLN A 1 89 ? 10.464 6.293 -23.766 1.00 91.56 89 GLN A CA 1
ATOM 743 C C . GLN A 1 89 ? 9.328 7.336 -23.752 1.00 91.56 89 GLN A C 1
ATOM 745 O O . GLN A 1 89 ? 9.256 8.224 -24.598 1.00 91.56 89 GLN A O 1
ATOM 750 N N . ILE A 1 90 ? 8.430 7.221 -22.771 1.00 93.62 90 ILE A N 1
ATOM 751 C CA . ILE A 1 90 ? 7.306 8.134 -22.526 1.00 93.62 90 ILE A CA 1
ATOM 752 C C . ILE A 1 90 ? 7.680 9.098 -21.392 1.00 93.62 90 ILE A C 1
ATOM 754 O O . ILE A 1 90 ? 8.394 8.734 -20.457 1.00 93.62 90 ILE A O 1
ATOM 758 N N . SER A 1 91 ? 7.171 10.332 -21.443 1.00 92.44 91 SER A N 1
ATOM 759 C CA . SER A 1 91 ? 7.374 11.322 -20.380 1.00 92.44 91 SER A CA 1
ATOM 760 C C . SER A 1 91 ? 6.762 10.862 -19.051 1.00 92.44 91 SER A C 1
ATOM 762 O O . SER A 1 91 ? 5.542 10.763 -18.912 1.00 92.44 91 SER A O 1
ATOM 764 N N . VAL A 1 92 ? 7.607 10.620 -18.042 1.00 90.62 92 VAL A N 1
ATOM 765 C CA . VAL A 1 92 ? 7.174 10.23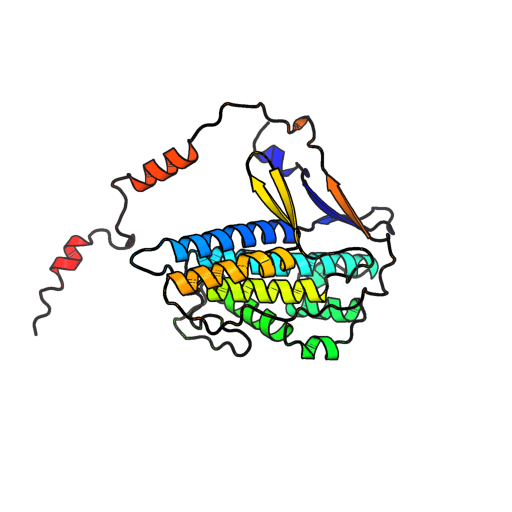5 -16.685 1.00 90.62 92 VAL A CA 1
ATOM 766 C C . VAL A 1 92 ? 6.261 11.299 -16.071 1.00 90.62 92 VAL A C 1
ATOM 768 O O . VAL A 1 92 ? 5.243 10.959 -15.464 1.00 90.62 92 VAL A O 1
ATOM 771 N N . ASP A 1 93 ? 6.592 12.577 -16.266 1.00 90.31 93 ASP A N 1
ATOM 772 C CA . ASP A 1 93 ? 5.881 13.710 -15.667 1.00 90.31 93 ASP A CA 1
ATOM 773 C C . ASP A 1 93 ? 4.426 13.807 -16.129 1.00 90.31 93 ASP A C 1
ATOM 775 O O . ASP A 1 93 ? 3.545 14.188 -15.356 1.00 90.31 93 ASP A O 1
ATOM 779 N N . GLU A 1 94 ? 4.148 13.440 -17.379 1.00 89.94 94 GLU A N 1
ATOM 780 C CA . GLU A 1 94 ? 2.785 13.416 -17.917 1.00 89.94 94 GLU A CA 1
ATOM 781 C C . GLU A 1 94 ? 1.951 12.280 -17.320 1.00 89.94 94 GLU A C 1
ATOM 783 O O . GLU A 1 94 ? 0.736 12.417 -17.152 1.00 89.94 94 GLU A O 1
ATOM 788 N N . ILE A 1 95 ? 2.591 11.163 -16.967 1.00 91.81 95 ILE A N 1
ATOM 789 C CA . ILE A 1 95 ? 1.914 9.992 -16.408 1.00 91.81 95 ILE A CA 1
ATOM 790 C C . ILE A 1 95 ? 1.614 10.183 -14.923 1.00 91.81 95 ILE A C 1
ATOM 792 O O . ILE A 1 95 ? 0.485 9.940 -14.498 1.00 91.81 95 ILE A O 1
ATOM 796 N N . ILE A 1 96 ? 2.577 10.658 -14.128 1.00 89.38 96 ILE A N 1
ATOM 797 C CA . ILE A 1 96 ? 2.399 10.791 -12.670 1.00 89.38 96 ILE A CA 1
ATOM 798 C C . ILE A 1 96 ? 1.372 11.864 -12.282 1.00 89.38 96 ILE A C 1
ATOM 800 O O . ILE A 1 96 ? 0.774 11.769 -11.213 1.00 89.38 96 ILE A O 1
ATOM 804 N N . LYS A 1 97 ? 1.121 12.851 -13.155 1.00 90.62 97 LYS A N 1
ATOM 805 C CA . LYS A 1 97 ? 0.079 13.877 -12.965 1.00 90.62 97 LYS A CA 1
ATOM 806 C C . LYS A 1 97 ? -1.341 13.335 -13.144 1.00 90.62 97 LYS A C 1
ATOM 808 O O . LYS A 1 97 ? -2.298 13.997 -12.747 1.00 90.62 97 LYS A O 1
ATOM 813 N N . LYS A 1 98 ? -1.508 12.155 -13.752 1.00 93.06 98 LYS A N 1
ATOM 814 C CA . LYS A 1 98 ? -2.827 11.539 -13.927 1.00 93.06 98 LYS A CA 1
ATOM 815 C C . LYS A 1 98 ? -3.371 11.058 -12.584 1.00 93.06 98 LYS A C 1
ATOM 817 O O . LYS A 1 98 ? -2.643 10.587 -11.705 1.00 93.06 98 LYS A O 1
ATOM 822 N N . GLU A 1 99 ? -4.693 11.081 -12.458 1.00 92.44 99 GLU A N 1
ATOM 823 C CA . GLU A 1 99 ? -5.366 10.384 -11.366 1.00 92.44 99 GLU A CA 1
ATOM 824 C C . GLU A 1 99 ? -5.006 8.893 -11.375 1.00 92.44 99 GLU A C 1
ATOM 826 O O . GLU A 1 99 ? -4.635 8.328 -12.408 1.00 92.44 99 GLU A O 1
ATOM 831 N N . ILE A 1 100 ? -5.141 8.235 -10.226 1.00 93.81 100 ILE A N 1
ATOM 832 C CA . ILE A 1 100 ? -4.724 6.840 -10.053 1.00 93.81 100 ILE A CA 1
ATOM 833 C C . ILE A 1 100 ? -5.344 5.892 -11.085 1.00 93.81 100 ILE A C 1
ATOM 835 O O . ILE A 1 100 ? -4.665 5.033 -11.637 1.00 93.81 100 ILE A O 1
ATOM 839 N N . SER A 1 101 ? -6.610 6.105 -11.435 1.00 91.19 101 SER A N 1
ATOM 840 C CA . SER A 1 101 ? -7.332 5.315 -12.432 1.00 91.19 101 SER A CA 1
ATOM 841 C C . SER A 1 101 ? -6.741 5.503 -13.830 1.00 91.19 101 SER A C 1
ATOM 843 O O . SER A 1 101 ? -6.656 4.547 -14.596 1.00 91.19 101 SER A O 1
ATOM 845 N N . GLY A 1 102 ? -6.276 6.717 -14.145 1.00 93.69 102 GLY A N 1
ATOM 846 C CA . GLY A 1 102 ? -5.550 7.019 -15.378 1.00 93.69 102 GLY A CA 1
ATOM 847 C C . GLY A 1 102 ? -4.159 6.386 -15.407 1.00 93.69 102 GLY A C 1
ATOM 848 O O . GLY A 1 102 ? -3.749 5.879 -16.448 1.00 93.69 102 GLY A O 1
ATOM 849 N N . ARG A 1 103 ? -3.463 6.344 -14.264 1.00 96.25 103 ARG A N 1
ATOM 850 C CA . ARG A 1 103 ? -2.173 5.651 -14.119 1.00 96.25 103 ARG A CA 1
ATOM 851 C C . ARG A 1 103 ? -2.309 4.137 -14.290 1.00 96.25 103 ARG A C 1
ATOM 853 O O . ARG A 1 103 ? -1.543 3.537 -15.035 1.00 96.25 103 ARG A O 1
ATOM 860 N N . ILE A 1 104 ? -3.320 3.515 -13.681 1.00 95.06 104 ILE A N 1
ATOM 861 C CA . ILE A 1 104 ? -3.566 2.079 -13.872 1.00 95.06 104 ILE A CA 1
ATOM 862 C C . ILE A 1 104 ? -3.998 1.793 -15.319 1.00 95.06 104 ILE A C 1
ATOM 864 O O . ILE A 1 104 ? -3.544 0.814 -15.901 1.00 95.06 104 ILE A O 1
ATOM 868 N N . ALA A 1 105 ? -4.836 2.640 -15.930 1.00 93.75 105 ALA A N 1
ATOM 869 C CA . ALA A 1 105 ? -5.213 2.483 -17.337 1.00 93.75 105 ALA A CA 1
ATOM 870 C C . ALA A 1 105 ? -3.991 2.518 -18.270 1.00 93.75 105 ALA A C 1
ATOM 872 O O . ALA A 1 105 ? -3.885 1.654 -19.138 1.00 93.75 105 ALA A O 1
ATOM 873 N N . PHE A 1 106 ? -3.060 3.447 -18.029 1.00 95.81 106 PHE A N 1
ATOM 874 C CA . PHE A 1 106 ? -1.766 3.498 -18.710 1.00 95.81 106 PHE A CA 1
ATOM 875 C C . PHE A 1 106 ? -0.985 2.186 -18.545 1.00 95.81 106 PHE A C 1
ATOM 877 O O . PHE A 1 106 ? -0.536 1.622 -19.534 1.00 95.81 106 PHE A O 1
ATOM 884 N N . LEU A 1 107 ? -0.881 1.646 -17.324 1.00 96.50 107 LEU A N 1
ATOM 885 C CA . LEU A 1 107 ? -0.181 0.375 -17.099 1.00 96.50 107 LEU A CA 1
ATOM 886 C C . LEU A 1 107 ? -0.807 -0.785 -17.872 1.00 96.50 107 LEU A C 1
ATOM 888 O O . LEU A 1 107 ? -0.085 -1.581 -18.452 1.00 96.50 107 LEU A O 1
ATOM 892 N N . ILE A 1 108 ? -2.136 -0.898 -17.903 1.00 94.56 108 ILE A N 1
ATOM 893 C CA . ILE A 1 108 ? -2.804 -1.966 -18.663 1.00 94.56 108 ILE A CA 1
ATOM 894 C C . ILE A 1 108 ? -2.439 -1.900 -20.143 1.00 94.56 108 ILE A C 1
ATOM 896 O O . ILE A 1 108 ? -2.168 -2.933 -20.750 1.00 94.56 108 ILE A O 1
ATOM 900 N N . GLU A 1 109 ? -2.500 -0.699 -20.711 1.00 94.75 109 GLU A N 1
ATOM 901 C CA . GLU A 1 109 ? -2.258 -0.455 -22.127 1.00 94.75 109 GLU A CA 1
ATOM 902 C C . GLU A 1 109 ? -0.800 -0.734 -22.487 1.00 94.75 109 GLU A C 1
ATOM 904 O O . GLU A 1 109 ? -0.525 -1.582 -23.336 1.00 94.75 109 GLU A O 1
ATOM 909 N N . GLU A 1 110 ? 0.134 -0.104 -21.777 1.00 96.12 110 GLU A N 1
ATOM 910 C CA . GLU A 1 110 ? 1.552 -0.177 -22.118 1.00 96.12 110 GLU A CA 1
ATOM 911 C C . GLU A 1 110 ? 2.190 -1.522 -21.775 1.00 96.12 110 GLU A C 1
ATOM 913 O O . GLU A 1 110 ? 3.102 -1.957 -22.478 1.00 96.12 110 GLU A O 1
ATOM 918 N N . LEU A 1 111 ? 1.694 -2.216 -20.744 1.00 95.75 111 LEU A N 1
ATOM 919 C CA . LEU A 1 111 ? 2.132 -3.577 -20.420 1.00 95.75 111 LEU A CA 1
ATOM 920 C C . LEU A 1 111 ? 1.494 -4.637 -21.334 1.00 95.75 111 LEU A C 1
ATOM 922 O O . LEU A 1 111 ? 1.853 -5.812 -21.232 1.00 95.75 111 LEU A O 1
ATOM 926 N N . GLY A 1 112 ? 0.573 -4.248 -22.226 1.00 93.56 112 GLY A N 1
ATOM 927 C CA . GLY A 1 112 ? -0.068 -5.141 -23.194 1.00 93.56 112 GLY A CA 1
ATOM 928 C C . GLY A 1 112 ? -1.119 -6.078 -22.593 1.00 93.56 112 GLY A C 1
ATOM 929 O O . GLY A 1 112 ? -1.383 -7.150 -23.142 1.00 93.56 112 GLY A O 1
ATOM 930 N N . TYR A 1 113 ? -1.729 -5.717 -21.464 1.00 94.56 113 TYR A N 1
ATOM 931 C CA . TYR A 1 113 ? -2.711 -6.570 -20.803 1.00 94.56 113 TYR A CA 1
ATOM 932 C C . TYR A 1 113 ? -4.121 -6.427 -21.382 1.00 94.56 113 TYR A C 1
ATOM 934 O O . TYR A 1 113 ? -4.567 -5.369 -21.828 1.00 94.56 113 TYR A O 1
ATOM 942 N N . ASN A 1 114 ? -4.899 -7.509 -21.302 1.00 91.56 114 ASN A N 1
ATOM 943 C CA . ASN A 1 114 ? -6.283 -7.497 -21.760 1.00 91.56 114 ASN A CA 1
ATOM 944 C C . ASN A 1 114 ? -7.180 -6.690 -20.800 1.00 91.56 114 ASN A C 1
ATOM 946 O O . ASN A 1 114 ? -7.622 -7.186 -19.759 1.00 91.56 114 ASN A O 1
ATOM 950 N N . LYS A 1 115 ? -7.525 -5.464 -21.209 1.00 90.38 115 LYS A N 1
ATOM 951 C CA . LYS A 1 115 ? -8.409 -4.543 -20.474 1.00 90.38 115 LYS A CA 1
ATOM 952 C C . LYS A 1 115 ? -9.733 -5.174 -20.033 1.00 90.38 115 LYS A C 1
ATOM 954 O O . LYS A 1 115 ? -10.211 -4.874 -18.942 1.00 90.38 115 LYS A O 1
ATOM 959 N N . MET A 1 116 ? -10.332 -6.046 -20.847 1.00 88.69 116 MET A N 1
ATOM 960 C CA . MET A 1 116 ? -11.599 -6.702 -20.506 1.00 88.69 116 MET A CA 1
ATOM 961 C C . MET A 1 116 ? -11.437 -7.744 -19.400 1.00 88.69 116 MET A C 1
ATOM 963 O O . MET A 1 116 ? -12.305 -7.823 -18.534 1.00 88.69 116 MET A O 1
ATOM 967 N N . LYS A 1 117 ? -10.336 -8.511 -19.386 1.00 88.31 117 LYS A N 1
ATOM 968 C CA . LYS A 1 117 ? -10.048 -9.455 -18.291 1.00 88.31 117 LYS A CA 1
ATOM 969 C C . LYS A 1 117 ? -9.915 -8.722 -16.958 1.00 88.31 117 LYS A C 1
ATOM 971 O O . LYS A 1 117 ? -10.528 -9.130 -15.982 1.00 88.31 117 LYS A O 1
ATOM 976 N N . ILE A 1 118 ? -9.196 -7.602 -16.940 1.00 89.88 118 ILE A N 1
ATOM 977 C CA . ILE A 1 118 ? -8.976 -6.846 -15.702 1.00 89.88 118 ILE A CA 1
ATOM 978 C C . ILE A 1 118 ? -10.256 -6.130 -15.257 1.00 89.88 118 ILE A C 1
ATOM 980 O O . ILE A 1 118 ? -10.596 -6.155 -14.083 1.00 89.88 118 ILE A O 1
ATOM 984 N N . LYS A 1 119 ? -11.042 -5.553 -16.176 1.00 88.31 119 LYS A N 1
ATOM 985 C CA . LYS A 1 119 ? -12.343 -4.956 -15.819 1.00 88.31 119 LYS A CA 1
ATOM 986 C C . LYS A 1 119 ? -13.276 -5.939 -15.102 1.00 88.31 119 LYS A C 1
ATOM 988 O O . LYS A 1 119 ? -14.005 -5.521 -14.207 1.00 88.31 119 LYS A O 1
ATOM 993 N N . LYS A 1 120 ? -13.239 -7.227 -15.464 1.00 88.88 120 LYS A N 1
ATOM 994 C CA . LYS A 1 120 ? -14.063 -8.272 -14.834 1.00 88.88 120 LYS A CA 1
ATOM 995 C C . LYS A 1 120 ? -13.706 -8.544 -13.369 1.00 88.88 120 LYS A C 1
ATOM 997 O O . LYS A 1 120 ? -14.562 -9.049 -12.657 1.00 88.88 120 LYS A O 1
ATOM 1002 N N . THR A 1 121 ? -12.507 -8.189 -12.898 1.00 89.81 121 THR A N 1
ATOM 1003 C CA . THR A 1 121 ? -12.140 -8.366 -11.478 1.00 89.81 121 THR A CA 1
ATOM 1004 C C . THR A 1 121 ? -12.842 -7.357 -10.561 1.00 89.81 121 THR A C 1
ATOM 1006 O O . THR A 1 121 ? -12.888 -7.539 -9.346 1.00 89.81 121 THR A O 1
ATOM 1009 N N . GLY A 1 122 ? -13.371 -6.261 -11.121 1.00 91.88 122 GLY A N 1
ATOM 1010 C CA . GLY A 1 122 ? -14.019 -5.186 -10.366 1.00 91.88 122 GLY A CA 1
ATOM 1011 C C . GLY A 1 122 ? -13.063 -4.280 -9.579 1.00 91.88 122 GLY A C 1
ATOM 1012 O O . GLY A 1 122 ? -13.518 -3.271 -9.039 1.00 91.88 122 GLY A O 1
ATOM 1013 N N . VAL A 1 123 ? -11.755 -4.574 -9.568 1.00 93.12 123 VAL A N 1
ATOM 1014 C CA . VAL A 1 123 ? -10.750 -3.856 -8.760 1.00 93.12 123 VAL A CA 1
ATOM 1015 C C . VAL A 1 123 ? -10.729 -2.353 -9.049 1.00 93.12 123 VAL A C 1
ATOM 1017 O O . VAL A 1 123 ? -10.601 -1.545 -8.138 1.00 93.12 123 VAL A O 1
ATOM 1020 N N . PHE A 1 124 ? -10.961 -1.948 -10.303 1.00 92.00 124 PHE A N 1
ATOM 1021 C CA . PHE A 1 124 ? -11.032 -0.535 -10.688 1.00 92.00 124 PHE A CA 1
ATOM 1022 C C . PHE A 1 124 ? -12.091 0.243 -9.932 1.00 92.00 124 PHE A C 1
ATOM 1024 O O . PHE A 1 124 ? -11.848 1.373 -9.514 1.00 92.00 124 PHE A O 1
ATOM 1031 N N . ASN A 1 125 ? -13.273 -0.349 -9.786 1.00 94.25 125 ASN A N 1
ATOM 1032 C CA . ASN A 1 125 ? -14.363 0.349 -9.137 1.00 94.25 125 ASN A CA 1
ATOM 1033 C C . ASN A 1 125 ? -14.072 0.492 -7.641 1.00 94.25 125 ASN A C 1
ATOM 1035 O O . ASN A 1 125 ? -14.287 1.567 -7.093 1.00 94.25 125 ASN A O 1
ATOM 1039 N N . ARG A 1 126 ? -13.474 -0.534 -7.019 1.00 96.44 126 ARG A N 1
ATOM 1040 C CA . ARG A 1 126 ? -13.029 -0.470 -5.622 1.00 96.44 126 ARG A CA 1
ATOM 1041 C C . ARG A 1 126 ? -11.918 0.558 -5.407 1.00 96.44 126 ARG A C 1
ATOM 1043 O O . ARG A 1 126 ? -11.998 1.340 -4.471 1.00 96.44 126 ARG A O 1
ATOM 1050 N N . VAL A 1 127 ? -10.932 0.647 -6.304 1.00 96.88 127 VAL A N 1
ATOM 1051 C CA . VAL A 1 127 ? -9.889 1.692 -6.255 1.00 96.88 127 VAL A CA 1
ATOM 1052 C C . VAL A 1 127 ? -10.488 3.096 -6.404 1.00 96.88 127 VAL A C 1
ATOM 1054 O O . VAL A 1 127 ? -10.079 4.020 -5.702 1.00 96.88 127 VAL A O 1
ATOM 1057 N N . ASN A 1 128 ? -11.472 3.273 -7.290 1.00 95.50 128 ASN A N 1
ATOM 1058 C CA . ASN A 1 128 ? -12.168 4.552 -7.452 1.00 95.50 128 ASN A CA 1
ATOM 1059 C C . ASN A 1 128 ? -12.941 4.948 -6.188 1.00 95.50 128 ASN A C 1
ATOM 1061 O O . ASN A 1 128 ? -12.867 6.103 -5.767 1.00 95.50 128 ASN A O 1
ATOM 1065 N N . GLU A 1 129 ? -13.654 4.001 -5.578 1.00 96.81 129 GLU A N 1
ATOM 1066 C CA . GLU A 1 129 ? -14.362 4.214 -4.314 1.00 96.81 129 GLU A CA 1
ATOM 1067 C C . GLU A 1 129 ? -13.392 4.490 -3.164 1.00 96.81 129 GLU A C 1
ATOM 1069 O O . GLU A 1 129 ? -13.617 5.430 -2.406 1.00 96.81 129 GLU A O 1
ATOM 1074 N N . PHE A 1 130 ? -12.257 3.788 -3.101 1.00 97.19 130 PHE A N 1
ATOM 1075 C CA . PHE A 1 130 ? -11.207 4.050 -2.117 1.00 97.19 130 PHE A CA 1
ATOM 1076 C C . PHE A 1 130 ? -10.624 5.457 -2.268 1.00 97.19 130 PHE A C 1
ATOM 1078 O O . PHE A 1 130 ? -10.486 6.185 -1.289 1.00 97.19 130 PHE A O 1
ATOM 1085 N N . ARG A 1 131 ? -10.366 5.906 -3.500 1.00 94.88 131 ARG A N 1
ATOM 1086 C CA . ARG A 1 131 ? -9.936 7.285 -3.764 1.00 94.88 131 ARG A CA 1
ATOM 1087 C C . ARG A 1 131 ? -10.971 8.309 -3.306 1.00 94.88 131 ARG A C 1
ATOM 1089 O O . ARG A 1 131 ? -10.594 9.324 -2.723 1.00 94.88 131 ARG A O 1
ATOM 1096 N N . ARG A 1 132 ? -12.257 8.072 -3.592 1.00 93.50 132 ARG A N 1
ATOM 1097 C CA . ARG A 1 132 ? -13.344 8.952 -3.141 1.00 93.50 132 ARG A CA 1
ATOM 1098 C C . ARG A 1 132 ? -13.353 9.019 -1.617 1.00 93.50 132 ARG A C 1
ATOM 1100 O O . ARG A 1 132 ? -13.232 10.108 -1.083 1.00 93.50 132 ARG A O 1
ATOM 1107 N N . PHE A 1 133 ? -13.384 7.872 -0.946 1.00 93.50 133 PHE A N 1
ATOM 1108 C CA . PHE A 1 133 ? -13.361 7.763 0.512 1.00 93.50 133 PHE A CA 1
ATOM 1109 C C . PHE A 1 133 ? -12.168 8.499 1.141 1.00 93.50 133 PHE A C 1
ATOM 1111 O O . PHE A 1 133 ? -12.327 9.327 2.033 1.00 93.50 133 PHE A O 1
ATOM 1118 N N . ARG A 1 134 ? -10.971 8.284 0.592 1.00 91.62 134 ARG A N 1
ATOM 1119 C CA . ARG A 1 134 ? -9.736 8.976 0.963 1.00 91.62 134 ARG A CA 1
ATOM 1120 C C . ARG A 1 134 ? -9.868 10.495 0.840 1.00 91.62 134 ARG A C 1
ATOM 1122 O O . ARG A 1 134 ? -9.503 11.217 1.759 1.00 91.62 134 ARG A O 1
ATOM 1129 N N . ASN A 1 135 ? -10.386 11.002 -0.276 1.00 89.81 135 ASN A N 1
ATOM 1130 C CA . ASN A 1 135 ? -10.513 12.447 -0.480 1.00 89.81 135 ASN A CA 1
ATOM 1131 C C . ASN A 1 135 ? -11.427 13.116 0.551 1.00 89.81 135 ASN A C 1
ATOM 1133 O O . ASN A 1 135 ? -11.171 14.258 0.919 1.00 89.81 135 ASN A O 1
ATOM 1137 N N . GLU A 1 136 ? -12.448 12.413 1.029 1.00 89.12 136 GLU A N 1
ATOM 1138 C CA . GLU A 1 136 ? -13.350 12.911 2.071 1.00 89.12 136 GLU A CA 1
ATOM 1139 C C . GLU A 1 136 ? -12.650 13.010 3.425 1.00 89.12 136 GLU A C 1
ATOM 1141 O O . GLU A 1 136 ? -12.820 13.997 4.134 1.00 89.12 136 GLU A O 1
ATOM 1146 N N . ILE A 1 137 ? -11.797 12.033 3.747 1.00 85.75 137 ILE A N 1
ATOM 1147 C CA . ILE A 1 137 ? -11.009 12.026 4.984 1.00 85.75 137 ILE A CA 1
ATOM 1148 C C . ILE A 1 137 ? -9.923 13.113 4.966 1.00 85.75 137 ILE A C 1
ATOM 1150 O O . ILE A 1 137 ? -9.732 13.817 5.951 1.00 85.75 137 ILE A O 1
ATOM 1154 N N . PHE A 1 138 ? -9.196 13.255 3.855 1.00 81.25 138 PHE A N 1
ATOM 1155 C CA . PHE A 1 138 ? -8.009 14.117 3.788 1.00 81.25 138 PHE A CA 1
ATOM 1156 C C . PHE A 1 138 ? -8.288 15.588 3.498 1.00 81.25 138 PHE A C 1
ATOM 1158 O O . PHE A 1 138 ? -7.446 16.435 3.791 1.00 81.25 138 PHE A O 1
ATOM 1165 N N . HIS A 1 139 ? -9.409 15.894 2.853 1.00 78.12 139 HIS A N 1
ATOM 1166 C CA . HIS A 1 139 ? -9.715 17.257 2.424 1.00 78.12 139 HIS A CA 1
ATOM 1167 C C . HIS A 1 139 ? -10.885 17.874 3.185 1.00 78.12 139 HIS A C 1
ATOM 1169 O O . HIS A 1 139 ? -11.341 18.936 2.772 1.00 78.12 139 HIS A O 1
ATOM 1175 N N . ASP A 1 140 ? -11.361 17.207 4.243 1.00 71.38 140 ASP A N 1
ATOM 1176 C CA . ASP A 1 140 ? -12.471 17.654 5.093 1.00 71.38 140 ASP A CA 1
ATOM 1177 C C . ASP A 1 140 ? -13.678 18.137 4.269 1.00 71.38 140 ASP A C 1
ATOM 1179 O O . ASP A 1 140 ? -14.247 19.205 4.478 1.00 71.38 140 ASP A O 1
ATOM 1183 N N . ARG A 1 141 ? -14.019 17.363 3.230 1.00 71.81 141 ARG A N 1
ATOM 1184 C CA . ARG A 1 141 ? -15.078 17.711 2.265 1.00 71.81 141 ARG A CA 1
ATOM 1185 C C . ARG A 1 141 ? -16.467 17.294 2.730 1.00 71.81 141 ARG A C 1
ATOM 1187 O O . ARG A 1 141 ? -17.451 17.576 2.049 1.00 71.81 141 ARG A O 1
ATOM 1194 N N . HIS A 1 142 ? -16.545 16.631 3.878 1.00 67.94 142 HIS A N 1
ATOM 1195 C CA . HIS A 1 142 ? -17.782 16.074 4.378 1.00 67.94 142 HIS A CA 1
ATOM 1196 C C . HIS A 1 142 ? -18.718 17.185 4.866 1.00 67.94 142 HIS A C 1
ATOM 1198 O O . HIS A 1 142 ? -18.484 17.821 5.889 1.00 67.94 142 HIS A O 1
ATOM 1204 N N . SER A 1 143 ? -19.822 17.378 4.150 1.00 67.31 143 SER A N 1
ATOM 1205 C CA . SER A 1 143 ? -20.894 18.318 4.501 1.00 67.31 143 SER A CA 1
ATOM 1206 C C . SER A 1 143 ? -21.877 17.774 5.548 1.00 67.31 143 SER A C 1
ATOM 1208 O O . SER A 1 143 ? -22.819 18.473 5.916 1.00 67.31 143 SER A O 1
ATOM 1210 N N . GLY A 1 144 ? -21.691 16.533 6.016 1.00 67.75 144 GLY A N 1
ATOM 1211 C CA . GLY A 1 144 ? -22.654 15.810 6.855 1.00 67.75 144 GLY A CA 1
ATOM 1212 C C . GLY A 1 144 ? -23.530 14.813 6.088 1.00 67.75 144 GLY A C 1
ATOM 1213 O O . GLY A 1 144 ? -24.223 14.015 6.715 1.00 67.75 144 GLY A O 1
ATOM 1214 N N . GLU A 1 145 ? -23.502 14.826 4.752 1.00 79.31 145 GLU A N 1
ATOM 1215 C CA . GLU A 1 145 ? -24.282 13.904 3.919 1.00 79.31 145 GLU A CA 1
ATOM 1216 C C . GLU A 1 145 ? -23.637 12.516 3.824 1.00 79.31 145 GLU A C 1
ATOM 1218 O O . GLU A 1 145 ? -22.423 12.379 3.640 1.00 79.31 145 GLU A O 1
ATOM 1223 N N . GLU A 1 146 ? -24.463 11.473 3.918 1.00 88.19 146 GLU A N 1
ATOM 1224 C CA . GLU A 1 146 ? -24.018 10.091 3.759 1.00 88.19 146 GLU A CA 1
ATOM 1225 C C . GLU A 1 146 ? -23.619 9.793 2.311 1.00 88.19 146 GLU A C 1
ATOM 1227 O O . GLU A 1 146 ? -24.346 10.053 1.350 1.00 88.19 146 GLU A O 1
ATOM 1232 N N . LEU A 1 147 ? -22.450 9.183 2.155 1.00 90.75 147 LEU A N 1
ATOM 1233 C CA . LEU A 1 147 ? -21.937 8.736 0.874 1.00 90.75 147 LEU A CA 1
ATOM 1234 C C . LEU A 1 147 ? -22.346 7.290 0.629 1.00 90.75 147 LEU A C 1
ATOM 1236 O O . LEU A 1 147 ? -22.200 6.424 1.486 1.00 90.75 147 LEU A O 1
ATOM 1240 N N . LYS A 1 148 ? -22.790 7.008 -0.593 1.00 93.44 148 LYS A N 1
ATOM 1241 C CA . LYS A 1 148 ? -23.035 5.639 -1.039 1.00 93.44 148 LYS A CA 1
ATOM 1242 C C . LYS A 1 148 ? -21.807 5.077 -1.754 1.00 93.44 148 LYS A C 1
ATOM 1244 O O . LYS A 1 148 ? -21.339 5.675 -2.732 1.00 93.44 148 LYS A O 1
ATOM 1249 N N . PHE A 1 149 ? -21.349 3.922 -1.282 1.00 95.44 149 PHE A N 1
ATOM 1250 C CA . PHE A 1 149 ? -20.367 3.055 -1.930 1.00 95.44 149 PHE A CA 1
ATOM 1251 C C . PHE A 1 149 ? -21.087 1.788 -2.400 1.00 95.44 149 PHE A C 1
ATOM 1253 O O . PHE A 1 149 ? -21.895 1.221 -1.671 1.00 95.44 149 PHE A O 1
ATOM 1260 N N . GLU A 1 150 ? -20.887 1.394 -3.655 1.00 95.81 150 GLU A N 1
ATOM 1261 C CA . GLU A 1 150 ? -21.596 0.265 -4.266 1.00 95.81 150 GLU A CA 1
ATOM 1262 C C . GLU A 1 150 ? -20.724 -0.977 -4.428 1.00 95.81 150 GLU A C 1
ATOM 1264 O O . GLU A 1 150 ? -21.249 -2.047 -4.750 1.00 95.81 150 GLU A O 1
ATOM 1269 N N . LYS A 1 151 ? -19.400 -0.829 -4.342 1.00 96.44 151 LYS A N 1
ATOM 1270 C CA . LYS A 1 151 ? -18.424 -1.891 -4.628 1.00 96.44 151 LYS A CA 1
ATOM 1271 C C . LYS A 1 151 ? -17.529 -2.199 -3.436 1.00 96.44 151 LYS A C 1
ATOM 1273 O O . LYS A 1 151 ? -16.850 -3.224 -3.467 1.00 96.44 151 LYS A O 1
ATOM 1278 N N . THR A 1 152 ? -17.524 -1.341 -2.428 1.00 97.19 152 THR A N 1
ATOM 1279 C CA . THR A 1 152 ? -16.845 -1.523 -1.149 1.00 97.19 152 THR A CA 1
ATOM 1280 C C . THR A 1 152 ? -17.823 -1.327 0.002 1.00 97.19 152 THR A C 1
ATOM 1282 O O . THR A 1 152 ? -18.882 -0.722 -0.155 1.00 97.19 152 THR A O 1
ATOM 1285 N N . LEU A 1 153 ? -17.429 -1.808 1.178 1.00 96.38 153 LEU A N 1
ATOM 1286 C CA . LEU A 1 153 ? -18.154 -1.610 2.434 1.00 96.38 153 LEU A CA 1
ATOM 1287 C C . LEU A 1 153 ? -17.579 -0.437 3.238 1.00 96.38 153 LEU A C 1
ATOM 1289 O O . LEU A 1 153 ? -17.532 -0.485 4.465 1.00 96.38 153 LEU A O 1
ATOM 1293 N N . PHE A 1 154 ? -17.078 0.593 2.550 1.00 96.31 154 PHE A N 1
ATOM 1294 C CA . PHE A 1 154 ? -16.584 1.778 3.243 1.00 96.31 154 PHE A CA 1
ATOM 1295 C C . PHE A 1 154 ? -17.722 2.488 3.982 1.00 96.31 154 PHE A C 1
ATOM 1297 O O . PHE A 1 154 ? -18.844 2.567 3.478 1.00 96.31 154 PHE A O 1
ATOM 1304 N N . SER A 1 155 ? -17.413 3.048 5.151 1.00 93.69 155 SER A N 1
ATOM 1305 C CA . SER A 1 155 ? -18.338 3.857 5.940 1.00 93.69 155 SER A CA 1
ATOM 1306 C C . SER A 1 155 ? -18.942 4.971 5.085 1.00 93.69 155 SER A C 1
ATOM 1308 O O . SER A 1 155 ? -18.221 5.760 4.467 1.00 93.69 155 SER A O 1
ATOM 1310 N N . SER A 1 156 ? -20.270 5.097 5.113 1.00 92.75 156 SER A N 1
ATOM 1311 C CA . SER A 1 156 ? -20.984 6.197 4.454 1.00 92.75 156 SER A CA 1
ATOM 1312 C C . SER A 1 156 ? -20.604 7.568 5.018 1.00 92.75 156 SER A C 1
ATOM 1314 O O . SER A 1 156 ? -20.779 8.587 4.352 1.00 92.75 156 SER A O 1
ATOM 1316 N N . ILE A 1 157 ? -20.026 7.595 6.222 1.00 90.56 157 ILE A N 1
ATOM 1317 C CA . ILE A 1 157 ? -19.475 8.777 6.880 1.00 90.56 157 ILE A CA 1
ATOM 1318 C C . ILE A 1 157 ? -17.968 8.538 7.079 1.00 90.56 157 ILE A C 1
ATOM 1320 O O . ILE A 1 157 ? -17.569 7.952 8.093 1.00 90.56 157 ILE A O 1
ATOM 1324 N N . PRO A 1 158 ? -17.098 8.963 6.143 1.00 89.25 158 PRO A N 1
ATOM 1325 C CA . PRO A 1 158 ? -15.680 8.586 6.145 1.00 89.25 158 PRO A CA 1
ATOM 1326 C C . PRO A 1 158 ? -14.901 9.000 7.396 1.00 89.25 158 PRO A C 1
ATOM 1328 O O . PRO A 1 158 ? -14.028 8.268 7.847 1.00 89.25 158 PRO A O 1
ATOM 1331 N N . ILE A 1 159 ? -15.256 10.122 8.030 1.00 86.50 159 ILE A N 1
ATOM 1332 C CA . ILE A 1 159 ? -14.625 10.559 9.289 1.00 86.50 159 ILE A CA 1
ATOM 1333 C C . ILE A 1 159 ? -14.931 9.630 10.479 1.00 86.50 159 ILE A C 1
ATOM 1335 O O . ILE A 1 159 ? -14.284 9.713 11.521 1.00 86.50 159 ILE A O 1
ATOM 1339 N N . ARG A 1 160 ? -15.915 8.734 10.333 1.00 87.44 160 ARG A N 1
ATOM 1340 C CA . ARG A 1 160 ? -16.282 7.692 11.304 1.00 87.44 160 ARG A CA 1
ATOM 1341 C C . ARG A 1 160 ? -15.754 6.309 10.910 1.00 87.44 160 ARG A C 1
ATOM 1343 O O . ARG A 1 160 ? -16.251 5.316 11.429 1.00 87.44 160 ARG A O 1
ATOM 1350 N N . SER A 1 161 ? -14.775 6.240 10.007 1.00 91.69 161 SER A N 1
ATOM 1351 C CA . SER A 1 161 ? -14.151 4.984 9.583 1.00 91.69 161 SER A CA 1
ATOM 1352 C C . SER A 1 161 ? -13.651 4.149 10.764 1.00 91.69 161 SER A C 1
ATOM 1354 O O . SER A 1 161 ? -13.067 4.709 11.691 1.00 91.69 161 SER A O 1
ATOM 1356 N N . GLY A 1 162 ? -13.807 2.832 10.709 1.00 92.81 162 GLY A N 1
ATOM 1357 C CA . GLY A 1 162 ? -13.319 1.888 11.714 1.00 92.81 162 GLY A CA 1
ATOM 1358 C C . GLY A 1 162 ? -12.356 0.848 11.140 1.00 92.81 162 GLY A C 1
ATOM 1359 O O . GLY A 1 162 ? -11.841 0.969 10.028 1.00 92.81 162 GLY A O 1
ATOM 1360 N N . GLN A 1 163 ? -12.131 -0.226 11.895 1.00 94.00 163 GLN A N 1
ATOM 1361 C CA . GLN A 1 163 ? -11.226 -1.319 11.521 1.00 94.00 163 GLN A CA 1
ATOM 1362 C C . GLN A 1 163 ? -11.681 -2.052 10.249 1.00 94.00 163 GLN A C 1
ATOM 1364 O O . GLN A 1 163 ? -10.842 -2.538 9.493 1.00 94.00 163 GLN A O 1
ATOM 1369 N N . VAL A 1 164 ? -12.988 -2.101 9.971 1.00 95.44 164 VAL A N 1
ATOM 1370 C CA . VAL A 1 164 ? -13.517 -2.674 8.721 1.00 95.44 164 VAL A CA 1
ATOM 1371 C C . VAL A 1 164 ? -13.003 -1.896 7.508 1.00 95.44 164 VAL A C 1
ATOM 1373 O O . VAL A 1 164 ? -12.516 -2.505 6.558 1.00 95.44 164 VAL A O 1
ATOM 1376 N N . ASP A 1 165 ? -13.007 -0.562 7.563 1.00 96.69 165 ASP A N 1
ATOM 1377 C CA . ASP A 1 165 ? -12.478 0.291 6.493 1.00 96.69 165 ASP A CA 1
ATOM 1378 C C . ASP A 1 165 ? -10.967 0.107 6.304 1.00 96.69 165 ASP A C 1
ATOM 1380 O O . ASP A 1 165 ? -10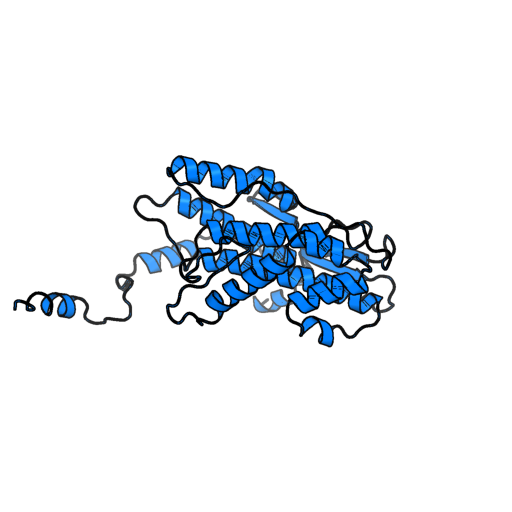.470 0.117 5.175 1.00 96.69 165 ASP A O 1
ATOM 1384 N N . VAL A 1 166 ? -10.225 -0.106 7.398 1.00 96.81 166 VAL A N 1
ATOM 1385 C CA . VAL A 1 166 ? -8.785 -0.416 7.356 1.00 96.81 166 VAL A CA 1
ATOM 1386 C C . VAL A 1 166 ? -8.546 -1.720 6.599 1.00 96.81 166 VAL A C 1
ATOM 1388 O O . VAL A 1 166 ? -7.736 -1.758 5.671 1.00 96.81 166 VAL A O 1
ATOM 1391 N N . PHE A 1 167 ? -9.278 -2.780 6.951 1.00 97.94 167 PHE A N 1
ATOM 1392 C CA . PHE A 1 167 ? -9.156 -4.079 6.293 1.00 97.94 167 PHE A CA 1
ATOM 1393 C C . PHE A 1 167 ? -9.617 -4.034 4.834 1.00 97.94 167 PHE A C 1
ATOM 1395 O O . PHE A 1 167 ? -8.925 -4.577 3.977 1.00 97.94 167 PHE A O 1
ATOM 1402 N N . GLN A 1 168 ? -10.706 -3.330 4.518 1.00 97.94 168 GLN A N 1
ATOM 1403 C CA . GLN A 1 168 ? -11.152 -3.120 3.138 1.00 97.94 168 GLN A CA 1
ATOM 1404 C C . GLN A 1 168 ? -10.085 -2.377 2.313 1.00 97.94 168 GLN A C 1
ATOM 1406 O O . GLN A 1 168 ? -9.819 -2.759 1.174 1.00 97.94 168 GLN A O 1
ATOM 1411 N N . SER A 1 169 ? -9.434 -1.361 2.891 1.00 98.19 169 SER A N 1
ATOM 1412 C CA . SER A 1 169 ? -8.335 -0.614 2.255 1.00 98.19 169 SER A CA 1
ATOM 1413 C C . SER A 1 169 ? -7.133 -1.513 1.951 1.00 98.19 169 SER A C 1
ATOM 1415 O O . SER A 1 169 ? -6.601 -1.492 0.838 1.00 98.19 169 SER A O 1
ATOM 1417 N N . LEU A 1 170 ? -6.735 -2.343 2.920 1.00 98.56 170 LEU A N 1
ATOM 1418 C CA . LEU A 1 170 ? -5.667 -3.331 2.762 1.00 98.56 170 LEU A CA 1
ATOM 1419 C C . LEU A 1 170 ? -6.012 -4.378 1.694 1.00 98.56 170 LEU A C 1
ATOM 1421 O O . LEU A 1 170 ? -5.171 -4.686 0.852 1.00 98.56 170 LEU A O 1
ATOM 1425 N N . GLN A 1 171 ? -7.244 -4.893 1.671 1.00 98.44 171 GLN A N 1
ATOM 1426 C CA . GLN A 1 171 ? -7.685 -5.836 0.639 1.00 98.44 171 GLN A CA 1
ATOM 1427 C C . GLN A 1 171 ? -7.576 -5.231 -0.761 1.00 98.44 171 GLN A C 1
ATOM 1429 O O . GLN A 1 171 ? -6.996 -5.854 -1.644 1.00 98.44 171 GLN A O 1
ATOM 1434 N N . ILE A 1 172 ? -8.039 -3.993 -0.962 1.00 98.44 172 ILE A N 1
ATOM 1435 C CA . ILE A 1 172 ? -7.938 -3.309 -2.262 1.00 98.44 172 ILE A CA 1
ATOM 1436 C C . ILE A 1 172 ? -6.471 -3.145 -2.678 1.00 98.44 172 ILE A C 1
ATOM 1438 O O . ILE A 1 172 ? -6.123 -3.360 -3.841 1.00 98.44 172 ILE A O 1
ATOM 1442 N N . PHE A 1 173 ? -5.587 -2.802 -1.738 1.00 98.56 173 PHE A N 1
ATOM 1443 C CA . PHE A 1 173 ? -4.152 -2.732 -2.006 1.00 98.56 173 PHE A CA 1
ATOM 1444 C C . PHE A 1 173 ? -3.562 -4.097 -2.399 1.00 98.56 173 PHE A C 1
ATOM 1446 O O . PHE A 1 173 ? -2.827 -4.186 -3.385 1.00 98.56 173 PHE A O 1
ATOM 1453 N N . LEU A 1 174 ? -3.921 -5.171 -1.692 1.00 98.56 174 LEU A N 1
ATOM 1454 C CA . LEU A 1 174 ? -3.523 -6.545 -2.019 1.00 98.56 174 LEU A CA 1
ATOM 1455 C C . LEU A 1 174 ? -4.027 -6.989 -3.398 1.00 98.56 174 LEU A C 1
ATOM 1457 O O . LEU A 1 174 ? -3.281 -7.610 -4.150 1.00 98.56 174 LEU A O 1
ATOM 1461 N N . GLU A 1 175 ? -5.257 -6.639 -3.774 1.00 97.50 175 GLU A N 1
ATOM 1462 C CA . GLU A 1 175 ? -5.796 -6.929 -5.106 1.00 97.50 175 GLU A CA 1
ATOM 1463 C C . GLU A 1 175 ? -4.990 -6.235 -6.209 1.00 97.50 175 GLU A C 1
ATOM 1465 O O . GLU A 1 175 ? -4.631 -6.868 -7.203 1.00 97.50 175 GLU A O 1
ATOM 1470 N N . VAL A 1 176 ? -4.679 -4.945 -6.038 1.00 97.69 176 VAL A N 1
ATOM 1471 C CA . VAL A 1 176 ? -3.905 -4.166 -7.017 1.00 97.69 176 VAL A CA 1
ATOM 1472 C C . VAL A 1 176 ? -2.465 -4.668 -7.117 1.00 97.69 176 VAL A C 1
ATOM 1474 O O . VAL A 1 176 ? -1.952 -4.850 -8.221 1.00 97.69 176 VAL A O 1
ATOM 1477 N N . THR A 1 177 ? -1.807 -4.908 -5.985 1.00 97.94 177 THR A N 1
ATOM 1478 C CA . THR A 1 177 ? -0.424 -5.409 -5.969 1.00 97.94 177 THR A CA 1
ATOM 1479 C C . THR A 1 177 ? -0.317 -6.838 -6.472 1.00 97.94 177 THR A C 1
ATOM 1481 O O . THR A 1 177 ? 0.642 -7.156 -7.166 1.00 97.94 177 THR A O 1
ATOM 1484 N N . SER A 1 178 ? -1.307 -7.691 -6.205 1.00 97.50 178 SER A N 1
ATOM 1485 C CA . SER A 1 178 ? -1.337 -9.038 -6.772 1.00 97.50 178 SER A CA 1
ATOM 1486 C C . SER A 1 178 ? -1.538 -9.007 -8.286 1.00 97.50 178 SER A C 1
ATOM 1488 O O . SER A 1 178 ? -0.846 -9.720 -9.014 1.00 97.50 178 SER A O 1
ATOM 1490 N N . LEU A 1 179 ? -2.408 -8.117 -8.777 1.00 96.50 179 LEU A N 1
ATOM 1491 C CA . LEU A 1 179 ? -2.677 -7.967 -10.205 1.00 96.50 179 LEU A CA 1
ATOM 1492 C C . LEU A 1 179 ? -1.392 -7.722 -11.007 1.00 96.50 179 LEU A C 1
ATOM 1494 O O . LEU A 1 179 ? -1.212 -8.324 -12.061 1.00 96.50 179 LEU A O 1
ATOM 1498 N N . PHE A 1 180 ? -0.496 -6.876 -10.494 1.00 97.25 180 PHE A N 1
ATOM 1499 C CA . PHE A 1 180 ? 0.767 -6.516 -11.145 1.00 97.25 180 PHE A CA 1
ATOM 1500 C C . PHE A 1 180 ? 2.006 -7.167 -10.508 1.00 97.25 180 PHE A C 1
ATOM 1502 O O . PHE A 1 180 ? 3.131 -6.782 -10.833 1.00 97.25 180 PHE A O 1
ATOM 1509 N N . ARG A 1 181 ? 1.831 -8.166 -9.630 1.00 97.12 181 ARG A N 1
ATOM 1510 C CA . ARG A 1 181 ? 2.900 -8.758 -8.803 1.00 97.12 181 ARG A CA 1
ATOM 1511 C C . ARG A 1 181 ? 4.130 -9.166 -9.600 1.00 97.12 181 ARG A C 1
ATOM 1513 O O . ARG A 1 181 ? 5.248 -8.886 -9.181 1.00 97.12 181 ARG A O 1
ATOM 1520 N N . PHE A 1 182 ? 3.897 -9.800 -10.743 1.00 97.19 182 PHE A N 1
ATOM 1521 C CA . PHE A 1 182 ? 4.932 -10.322 -11.628 1.00 97.19 182 PHE A CA 1
ATOM 1522 C C . PHE A 1 182 ? 5.034 -9.538 -12.934 1.00 97.19 182 PHE A C 1
ATOM 1524 O O . PHE A 1 182 ? 5.573 -10.051 -13.909 1.00 97.19 182 PHE A O 1
ATOM 1531 N N . ALA A 1 183 ? 4.526 -8.298 -12.973 1.00 97.00 183 ALA A N 1
ATOM 1532 C CA . ALA A 1 183 ? 4.509 -7.499 -14.195 1.00 97.00 183 ALA A CA 1
ATOM 1533 C C . ALA A 1 183 ? 5.901 -7.360 -14.827 1.00 97.00 183 ALA A C 1
ATOM 1535 O O . ALA A 1 183 ? 6.001 -7.335 -16.051 1.00 97.00 183 ALA A O 1
ATOM 1536 N N . ILE A 1 184 ? 6.954 -7.326 -14.002 1.00 96.88 184 ILE A N 1
ATOM 1537 C CA . ILE A 1 184 ? 8.351 -7.404 -14.427 1.00 96.88 184 ILE A CA 1
ATOM 1538 C C . ILE A 1 184 ? 8.830 -8.863 -14.273 1.00 96.88 184 ILE A C 1
ATOM 1540 O O . ILE A 1 184 ? 8.872 -9.365 -13.146 1.00 96.88 184 ILE A O 1
ATOM 1544 N N . PRO A 1 185 ? 9.219 -9.552 -15.363 1.00 95.38 185 PRO A N 1
ATOM 1545 C CA . PRO A 1 185 ? 9.661 -10.941 -15.326 1.00 95.38 185 PRO A CA 1
ATOM 1546 C C . PRO A 1 185 ? 10.818 -11.179 -14.349 1.00 95.38 185 PRO A C 1
ATOM 1548 O O . PRO A 1 185 ? 11.849 -10.508 -14.403 1.00 95.38 185 PRO A O 1
ATOM 1551 N N . GLY A 1 186 ? 10.658 -12.184 -13.485 1.00 93.88 186 GLY A N 1
ATOM 1552 C CA . GLY A 1 186 ? 11.662 -12.579 -12.493 1.00 93.88 186 GLY A CA 1
ATOM 1553 C C . GLY A 1 186 ? 11.638 -11.775 -11.191 1.00 93.88 186 GLY A C 1
ATOM 1554 O O . GLY A 1 186 ? 12.418 -12.088 -10.294 1.00 93.88 186 GLY A O 1
ATOM 1555 N N . LEU A 1 187 ? 10.753 -10.780 -11.054 1.00 96.31 187 LEU A N 1
ATOM 1556 C CA . LEU A 1 187 ? 10.602 -9.997 -9.828 1.00 96.31 187 LEU A CA 1
ATOM 1557 C C . LEU A 1 187 ? 9.250 -10.262 -9.163 1.00 96.31 187 LEU A C 1
ATOM 1559 O O . LEU A 1 187 ? 8.210 -10.204 -9.811 1.00 96.31 187 LEU A O 1
ATOM 1563 N N . ASP A 1 188 ? 9.273 -10.492 -7.850 1.00 96.50 188 ASP A N 1
ATOM 1564 C CA . ASP A 1 188 ? 8.075 -10.504 -7.010 1.00 96.50 188 ASP A CA 1
ATOM 1565 C C . ASP A 1 188 ? 7.897 -9.136 -6.338 1.00 96.50 188 ASP A C 1
ATOM 1567 O O . ASP A 1 188 ? 8.543 -8.832 -5.327 1.00 96.50 188 ASP A O 1
ATOM 1571 N N . LEU A 1 189 ? 7.011 -8.321 -6.913 1.00 96.75 189 LEU A N 1
ATOM 1572 C CA . LEU A 1 189 ? 6.748 -6.946 -6.489 1.00 96.75 189 LEU A CA 1
ATOM 1573 C C . LEU A 1 189 ? 5.728 -6.837 -5.344 1.00 96.75 189 LEU A C 1
ATOM 1575 O O . LEU A 1 189 ? 5.380 -5.725 -4.951 1.00 96.75 189 LEU A O 1
ATOM 1579 N N . MET A 1 190 ? 5.233 -7.956 -4.801 1.00 97.88 190 MET A N 1
ATOM 1580 C CA . MET A 1 190 ? 4.414 -7.925 -3.587 1.00 97.88 190 MET A CA 1
ATOM 1581 C C . MET A 1 190 ? 5.241 -7.303 -2.443 1.00 97.88 190 MET A C 1
ATOM 1583 O O . MET A 1 190 ? 6.386 -7.737 -2.247 1.00 97.88 190 MET A O 1
ATOM 1587 N N . PRO A 1 191 ? 4.713 -6.314 -1.694 1.00 96.75 191 PRO A N 1
ATOM 1588 C CA . PRO A 1 191 ? 5.468 -5.642 -0.643 1.00 96.75 191 PRO A CA 1
ATOM 1589 C C . PRO A 1 191 ? 6.029 -6.614 0.394 1.00 96.75 191 PRO A C 1
ATOM 1591 O O . PRO A 1 191 ? 5.350 -7.560 0.810 1.00 96.75 191 PRO A O 1
ATOM 1594 N N . ASN A 1 192 ? 7.265 -6.354 0.817 1.00 93.56 192 ASN A N 1
ATOM 1595 C CA . ASN A 1 192 ? 7.894 -7.050 1.933 1.00 93.56 192 ASN A CA 1
ATOM 1596 C C . ASN A 1 192 ? 7.646 -6.257 3.215 1.00 93.56 192 ASN A C 1
ATOM 1598 O O . ASN A 1 192 ? 8.004 -5.081 3.315 1.00 93.56 192 ASN A O 1
ATOM 1602 N N . ILE A 1 193 ? 7.071 -6.916 4.208 1.00 95.25 193 ILE A N 1
ATOM 1603 C CA . ILE A 1 193 ? 6.867 -6.345 5.531 1.00 95.25 193 ILE A CA 1
ATOM 1604 C C . ILE A 1 193 ? 7.980 -6.839 6.444 1.00 95.25 193 ILE A C 1
ATOM 1606 O O . ILE A 1 193 ? 8.201 -8.043 6.584 1.00 95.25 193 ILE A O 1
ATOM 1610 N N . ALA A 1 194 ? 8.671 -5.887 7.050 1.00 91.25 194 ALA A N 1
ATOM 1611 C CA . ALA A 1 194 ? 9.657 -6.085 8.085 1.00 91.25 194 ALA A CA 1
ATOM 1612 C C . ALA A 1 194 ? 8.941 -6.353 9.414 1.00 91.25 194 ALA A C 1
ATOM 1614 O O . ALA A 1 194 ? 8.236 -5.497 9.948 1.00 91.25 194 ALA A O 1
ATOM 1615 N N . VAL A 1 195 ? 9.127 -7.551 9.957 1.00 86.38 195 VAL A N 1
ATOM 1616 C CA . VAL A 1 195 ? 8.639 -7.940 11.279 1.00 86.38 195 VAL A CA 1
ATOM 1617 C C . VAL A 1 195 ? 9.846 -8.348 12.100 1.00 86.38 195 VAL A C 1
ATOM 1619 O O . VAL A 1 195 ? 10.553 -9.293 11.753 1.00 86.38 195 VAL A O 1
ATOM 1622 N N . GLY A 1 196 ? 10.100 -7.633 13.188 1.00 82.81 196 GLY A N 1
ATOM 1623 C CA . GLY A 1 196 ? 11.267 -7.893 14.011 1.00 82.81 196 GLY A CA 1
ATOM 1624 C C . GLY A 1 196 ? 11.130 -7.387 15.434 1.00 82.81 196 GLY A C 1
ATOM 1625 O O . GLY A 1 196 ? 10.224 -6.625 15.767 1.00 82.81 196 GLY A O 1
ATOM 1626 N N . ASN A 1 197 ? 12.044 -7.850 16.271 1.00 80.81 197 ASN A N 1
ATOM 1627 C CA . ASN A 1 197 ? 12.267 -7.381 17.631 1.00 80.81 197 ASN A CA 1
ATOM 1628 C C . ASN A 1 197 ? 13.756 -7.025 17.792 1.00 80.81 197 ASN A C 1
ATOM 1630 O O . ASN A 1 197 ? 14.491 -6.950 16.811 1.00 80.81 197 ASN A O 1
ATOM 1634 N N . GLU A 1 198 ? 14.218 -6.806 19.024 1.00 71.81 198 GLU A N 1
ATOM 1635 C CA . GLU A 1 198 ? 15.618 -6.432 19.279 1.00 71.81 198 GLU A CA 1
ATOM 1636 C C . GLU A 1 198 ? 16.648 -7.503 18.862 1.00 71.81 198 GLU A C 1
ATOM 1638 O O . GLU A 1 198 ? 17.828 -7.186 18.738 1.00 71.81 198 GLU A O 1
ATOM 1643 N N . ALA A 1 199 ? 16.228 -8.757 18.657 1.00 74.00 199 ALA A N 1
ATOM 1644 C CA . ALA A 1 199 ? 17.107 -9.892 18.376 1.00 74.00 199 ALA A CA 1
ATOM 1645 C C . ALA A 1 199 ? 16.995 -10.432 16.941 1.00 74.00 199 ALA A C 1
ATOM 1647 O O . ALA A 1 199 ? 17.938 -11.045 16.444 1.00 74.00 199 ALA A O 1
ATOM 1648 N N . GLU A 1 200 ? 15.855 -10.244 16.275 1.00 81.00 200 GLU A N 1
ATOM 1649 C CA . GLU A 1 200 ? 15.585 -10.836 14.966 1.00 81.00 200 GLU A CA 1
ATOM 1650 C C . GLU A 1 200 ? 14.790 -9.879 14.075 1.00 81.00 200 GLU A C 1
ATOM 1652 O O . GLU A 1 200 ? 13.831 -9.257 14.526 1.00 81.00 200 GLU A O 1
ATOM 1657 N N . LEU A 1 201 ? 15.153 -9.821 12.791 1.00 82.94 201 LEU A N 1
ATOM 1658 C CA . LEU A 1 201 ? 14.415 -9.117 11.747 1.00 82.94 201 LEU A CA 1
ATOM 1659 C C . LEU A 1 201 ? 14.089 -10.092 10.611 1.00 82.94 201 LEU A C 1
ATOM 1661 O O . LEU A 1 201 ? 14.989 -10.684 10.016 1.00 82.94 201 LEU A O 1
ATOM 1665 N N . LYS A 1 202 ? 12.801 -10.248 10.307 1.00 87.75 202 LYS A N 1
ATOM 1666 C CA . LYS A 1 202 ? 12.278 -11.085 9.222 1.00 87.75 202 LYS A CA 1
ATOM 1667 C C . LYS A 1 202 ? 11.537 -10.228 8.206 1.00 87.75 202 LYS A C 1
ATOM 1669 O O . LYS A 1 202 ? 10.912 -9.234 8.564 1.00 87.75 202 LYS A O 1
ATOM 1674 N N . PHE A 1 203 ? 11.573 -10.650 6.948 1.00 91.06 203 PHE A N 1
ATOM 1675 C CA . PHE A 1 203 ? 10.825 -10.024 5.864 1.00 91.06 203 PHE A CA 1
ATOM 1676 C C . PHE A 1 203 ? 9.881 -11.049 5.257 1.00 91.06 203 PHE A C 1
ATOM 1678 O O . PHE A 1 203 ? 10.325 -12.093 4.787 1.00 91.06 203 PHE A O 1
ATOM 1685 N N . GLU A 1 204 ? 8.589 -10.746 5.263 1.00 95.25 204 GLU A N 1
ATOM 1686 C CA . GLU A 1 204 ? 7.547 -11.634 4.747 1.00 95.25 204 GLU A CA 1
ATOM 1687 C C . GLU A 1 204 ? 6.633 -10.877 3.780 1.00 95.25 204 GLU A C 1
ATOM 1689 O O . GLU A 1 204 ? 6.423 -9.667 3.909 1.00 95.25 204 GLU A O 1
ATOM 1694 N N . LYS A 1 205 ? 6.084 -11.586 2.790 1.00 96.94 205 LYS A N 1
ATOM 1695 C CA . LYS A 1 205 ? 5.185 -10.978 1.801 1.00 96.94 205 LYS A CA 1
ATOM 1696 C C . LYS A 1 205 ? 3.858 -10.582 2.444 1.00 96.94 205 LYS A C 1
ATOM 1698 O O . LYS A 1 205 ? 3.294 -11.331 3.242 1.00 96.94 205 LYS A O 1
ATOM 1703 N N . LEU A 1 206 ? 3.345 -9.404 2.085 1.00 97.94 206 LEU A N 1
ATOM 1704 C CA . LEU A 1 206 ? 2.141 -8.847 2.709 1.00 97.94 206 LEU A CA 1
ATOM 1705 C C . LEU A 1 206 ? 0.904 -9.749 2.558 1.00 97.94 206 LEU A C 1
ATOM 1707 O O . LEU A 1 206 ? 0.124 -9.863 3.498 1.00 97.94 206 LEU A O 1
ATOM 1711 N N . ASP A 1 207 ? 0.730 -10.424 1.421 1.00 97.94 207 ASP A N 1
ATOM 1712 C CA . ASP A 1 207 ? -0.365 -11.383 1.198 1.00 97.94 207 ASP A CA 1
ATOM 1713 C C . ASP A 1 207 ? -0.299 -12.591 2.151 1.00 97.94 207 ASP A C 1
ATOM 1715 O O . ASP A 1 207 ? -1.310 -13.040 2.704 1.00 97.94 207 ASP A O 1
ATOM 1719 N N . THR A 1 208 ? 0.913 -13.078 2.402 1.00 96.81 208 THR A N 1
ATOM 1720 C CA . THR A 1 208 ? 1.212 -14.154 3.345 1.00 96.81 208 THR A CA 1
ATOM 1721 C C . THR A 1 208 ? 0.943 -13.693 4.772 1.00 96.81 208 THR A C 1
ATOM 1723 O O . THR A 1 208 ? 0.296 -14.408 5.537 1.00 96.81 208 THR A O 1
ATOM 1726 N N . ILE A 1 209 ? 1.362 -12.475 5.126 1.00 96.38 209 ILE A N 1
ATOM 1727 C CA . ILE A 1 209 ? 1.074 -11.896 6.441 1.00 96.38 209 ILE A CA 1
ATOM 1728 C C . ILE A 1 209 ? -0.425 -11.705 6.655 1.00 96.38 209 ILE A C 1
ATOM 1730 O O . ILE A 1 209 ? -0.949 -12.033 7.722 1.00 96.38 209 ILE A O 1
ATOM 1734 N N . TYR A 1 210 ? -1.120 -11.188 5.646 1.00 98.06 210 TYR A N 1
ATOM 1735 C CA . TYR A 1 210 ? -2.550 -10.942 5.709 1.00 98.06 210 TYR A CA 1
ATOM 1736 C C . TYR A 1 210 ? -3.323 -12.233 5.980 1.00 98.06 210 TYR A C 1
ATOM 1738 O O . TYR A 1 210 ? -4.062 -12.323 6.962 1.00 98.06 210 TYR A O 1
ATOM 1746 N N . SER A 1 211 ? -3.107 -13.238 5.131 1.00 97.31 211 SER A N 1
ATOM 1747 C CA . SER A 1 211 ? -3.851 -14.499 5.164 1.00 97.31 211 SER A CA 1
ATOM 1748 C C . SER A 1 211 ? -3.521 -15.357 6.385 1.00 97.31 211 SER A C 1
ATOM 1750 O O . SER A 1 211 ? -4.416 -15.983 6.951 1.00 97.31 211 SER A O 1
ATOM 1752 N N . ARG A 1 212 ? -2.255 -15.382 6.822 1.00 96.00 212 ARG A N 1
ATOM 1753 C CA . ARG A 1 212 ? -1.820 -16.222 7.949 1.00 96.00 212 ARG A CA 1
ATOM 1754 C C . ARG A 1 212 ? -2.003 -15.563 9.310 1.00 96.00 212 ARG A C 1
ATOM 1756 O O . ARG A 1 212 ? -2.188 -16.284 10.288 1.00 96.00 212 ARG A O 1
ATOM 1763 N N . PHE A 1 213 ? -1.924 -14.233 9.392 1.00 95.81 213 PHE A N 1
ATOM 1764 C CA . PHE A 1 213 ? -1.872 -13.526 10.673 1.00 95.81 213 PHE A CA 1
ATOM 1765 C C . PHE A 1 213 ? -2.947 -12.450 10.813 1.00 95.81 213 PHE A C 1
ATOM 1767 O O . PHE A 1 213 ? -3.789 -12.586 11.699 1.00 95.81 213 PHE A O 1
ATOM 1774 N N . LEU A 1 214 ? -2.964 -11.406 9.972 1.00 96.56 214 LEU A N 1
ATOM 1775 C CA . LEU A 1 214 ? -3.848 -10.251 10.204 1.00 96.56 214 LEU A CA 1
ATOM 1776 C C . LEU A 1 214 ? -5.330 -10.628 10.185 1.00 96.56 214 LEU A C 1
ATOM 1778 O O . LEU A 1 214 ? -6.047 -10.315 11.133 1.00 96.56 214 LEU A O 1
ATOM 1782 N N . ALA A 1 215 ? -5.789 -11.304 9.129 1.00 97.62 215 ALA A N 1
ATOM 1783 C CA . ALA A 1 215 ? -7.200 -11.642 8.977 1.00 97.62 215 ALA A CA 1
ATOM 1784 C C . ALA A 1 215 ? -7.676 -12.627 10.067 1.00 97.62 215 ALA A C 1
ATOM 1786 O O . ALA A 1 215 ? -8.661 -12.329 10.747 1.00 97.62 215 ALA A O 1
ATOM 1787 N N . PRO A 1 216 ? -6.952 -13.736 10.344 1.00 97.62 216 PRO A N 1
ATOM 1788 C CA . PRO A 1 216 ? -7.305 -14.632 11.445 1.00 97.62 216 PRO A CA 1
ATOM 1789 C C . PRO A 1 216 ? -7.294 -13.954 12.820 1.00 97.62 216 PRO A C 1
ATOM 1791 O O . PRO A 1 216 ? -8.145 -14.245 13.662 1.00 97.62 216 PRO A O 1
ATOM 1794 N N . PHE A 1 217 ? -6.341 -13.054 13.082 1.00 96.75 217 PHE A N 1
ATOM 1795 C CA . PHE A 1 217 ? -6.258 -12.380 14.377 1.00 96.75 217 PHE A CA 1
ATOM 1796 C C . PHE A 1 217 ? -7.373 -11.347 14.552 1.00 96.75 217 PHE A C 1
ATOM 1798 O O . PHE A 1 217 ? -7.988 -11.295 15.616 1.00 96.75 217 PHE A O 1
ATOM 1805 N N . PHE A 1 218 ? -7.708 -10.594 13.503 1.00 97.44 218 PHE A N 1
ATOM 1806 C CA . PHE A 1 218 ? -8.858 -9.694 13.521 1.00 97.44 218 PHE A CA 1
ATOM 1807 C C . PHE A 1 218 ? -10.162 -10.456 13.782 1.00 97.44 218 PHE A C 1
ATOM 1809 O O . PHE A 1 218 ? -10.917 -10.071 14.673 1.00 97.44 218 PHE A O 1
ATOM 1816 N N . GLN A 1 219 ? -10.366 -11.610 13.136 1.00 97.62 219 GLN A N 1
ATOM 1817 C CA . GLN A 1 219 ? -11.514 -12.482 13.408 1.00 97.62 219 GLN A CA 1
ATOM 1818 C C . GLN A 1 219 ? -11.580 -12.929 14.879 1.00 97.62 219 GLN A C 1
ATOM 1820 O O . GLN A 1 219 ? -12.648 -12.921 15.490 1.00 97.62 219 GLN A O 1
ATOM 1825 N N . ARG A 1 220 ? -10.442 -13.297 15.483 1.00 97.31 220 ARG A N 1
ATOM 1826 C CA . ARG A 1 220 ? -10.382 -13.666 16.909 1.00 97.31 220 ARG A CA 1
ATOM 1827 C C . ARG A 1 220 ? -10.764 -12.503 17.822 1.00 97.31 220 ARG A C 1
ATOM 1829 O O . ARG A 1 220 ? -11.464 -12.725 18.810 1.00 97.31 220 ARG A O 1
ATOM 1836 N N . VAL A 1 221 ? -10.325 -11.287 17.501 1.00 95.81 221 VAL A N 1
ATOM 1837 C CA . VAL A 1 221 ? -10.701 -10.079 18.248 1.00 95.81 221 VAL A CA 1
ATOM 1838 C C . VAL A 1 221 ? -12.202 -9.818 18.124 1.00 95.81 221 VAL A C 1
ATOM 1840 O O . VAL A 1 221 ? -12.853 -9.613 19.146 1.00 95.81 221 VAL A O 1
ATOM 1843 N N . LEU A 1 222 ? -12.780 -9.917 16.923 1.00 95.69 222 LEU A N 1
ATOM 1844 C CA . LEU A 1 222 ? -14.228 -9.783 16.719 1.00 95.69 222 LEU A CA 1
ATOM 1845 C C . LEU A 1 222 ? -15.016 -10.793 17.569 1.00 95.69 222 LEU A C 1
ATOM 1847 O O . LEU A 1 22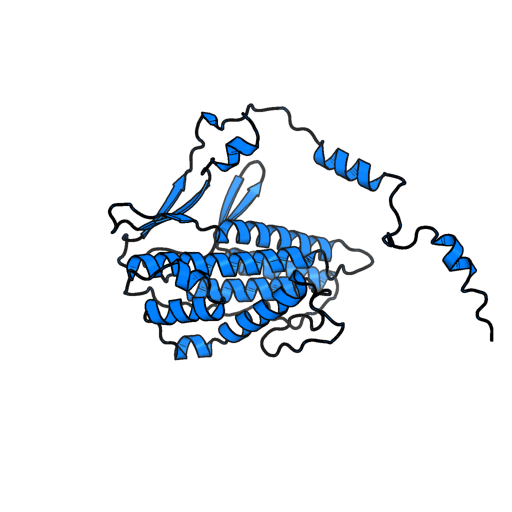2 ? -15.922 -10.398 18.300 1.00 95.69 222 LEU A O 1
ATOM 1851 N N . ILE A 1 223 ? -14.598 -12.065 17.586 1.00 96.50 223 ILE A N 1
ATOM 1852 C CA . ILE A 1 223 ? -15.212 -13.113 18.422 1.00 96.50 223 ILE A CA 1
ATOM 1853 C C . ILE A 1 223 ? -15.110 -12.773 19.914 1.00 96.50 223 ILE A C 1
ATOM 1855 O O . ILE A 1 223 ? -16.115 -12.819 20.623 1.00 96.50 223 ILE A O 1
ATOM 1859 N N . LYS A 1 224 ? -13.918 -12.393 20.401 1.00 94.44 224 LYS A N 1
ATOM 1860 C CA . LYS A 1 224 ? -13.699 -11.978 21.803 1.00 94.44 224 LYS A CA 1
ATOM 1861 C C . LYS A 1 224 ? -14.657 -10.851 22.201 1.00 94.44 224 LYS A C 1
ATOM 1863 O O . LYS A 1 224 ? -15.145 -10.825 23.329 1.00 94.44 224 LYS A O 1
ATOM 1868 N N . ARG A 1 225 ? -14.925 -9.933 21.272 1.00 91.38 225 ARG A N 1
ATOM 1869 C CA . ARG A 1 225 ? -15.791 -8.766 21.462 1.00 91.38 225 ARG A CA 1
ATOM 1870 C C . ARG A 1 225 ? -17.265 -9.006 21.151 1.00 91.38 225 ARG A C 1
ATOM 1872 O O . ARG A 1 225 ? -18.057 -8.099 21.381 1.00 91.38 225 ARG A O 1
ATOM 1879 N N . LYS A 1 226 ? -17.640 -10.200 20.675 1.00 93.62 226 LYS A N 1
ATOM 1880 C CA . LYS A 1 226 ? -18.995 -10.519 20.188 1.00 93.62 226 LYS A CA 1
ATOM 1881 C C . LYS A 1 226 ? -19.464 -9.547 19.095 1.00 93.62 226 LYS A C 1
ATOM 1883 O O . LYS A 1 226 ? -20.605 -9.096 19.109 1.00 93.62 226 LYS A O 1
ATOM 1888 N N . LEU A 1 227 ? -18.557 -9.200 18.185 1.00 93.94 227 LEU A N 1
ATOM 1889 C CA . LEU A 1 227 ? -18.823 -8.351 17.028 1.00 93.94 227 LEU A CA 1
ATOM 1890 C C . LEU A 1 227 ? -18.887 -9.195 15.758 1.00 93.94 227 LEU A C 1
ATOM 1892 O O . LEU A 1 227 ? -18.188 -10.202 15.629 1.00 93.94 227 LEU A O 1
ATOM 1896 N N . GLU A 1 228 ? -19.682 -8.727 14.806 1.00 95.56 228 GLU A N 1
ATOM 1897 C CA . GLU A 1 228 ? -19.810 -9.293 13.467 1.00 95.56 228 GLU A CA 1
ATOM 1898 C C . GLU A 1 228 ? -19.471 -8.220 12.430 1.00 95.56 228 GLU A C 1
ATOM 1900 O O . GLU A 1 228 ? -19.586 -7.021 12.698 1.00 95.56 228 GLU A O 1
ATOM 1905 N N . ILE A 1 229 ? -19.019 -8.654 11.256 1.00 96.62 229 ILE A N 1
ATOM 1906 C CA . ILE A 1 229 ? -18.704 -7.780 10.125 1.00 96.62 229 ILE A CA 1
ATOM 1907 C C . ILE A 1 229 ? -19.290 -8.379 8.849 1.00 96.62 229 ILE A C 1
ATOM 1909 O O . ILE A 1 229 ? -19.338 -9.598 8.698 1.00 96.62 229 ILE A O 1
ATOM 1913 N N . GLU A 1 230 ? -19.693 -7.521 7.917 1.00 97.12 230 GLU A N 1
ATOM 1914 C CA . GLU A 1 230 ? -20.144 -7.940 6.582 1.00 97.12 230 GLU A CA 1
ATOM 1915 C C . GLU A 1 230 ? -18.972 -8.188 5.619 1.00 97.12 230 GLU A C 1
ATOM 1917 O O . GLU A 1 230 ? -19.118 -8.883 4.615 1.00 97.12 230 GLU A O 1
ATOM 1922 N N . LEU A 1 231 ? -17.801 -7.615 5.914 1.00 96.94 231 LEU A N 1
ATOM 1923 C CA . LEU A 1 231 ? -16.615 -7.736 5.074 1.00 96.94 231 LEU A CA 1
ATOM 1924 C C . LEU A 1 231 ? -16.072 -9.169 5.097 1.00 96.94 231 LEU A C 1
ATOM 1926 O O . LEU A 1 231 ? -15.619 -9.655 6.134 1.00 96.94 231 LEU A O 1
ATOM 1930 N N . GLU A 1 232 ? -16.037 -9.814 3.931 1.00 96.69 232 GLU A N 1
ATOM 1931 C CA . GLU A 1 232 ? -15.401 -11.119 3.778 1.00 96.69 232 GLU A CA 1
ATOM 1932 C C . GLU A 1 232 ? -13.876 -10.978 3.872 1.00 96.69 232 GLU A C 1
ATOM 1934 O O . GLU A 1 232 ? -13.238 -10.332 3.042 1.00 96.69 232 GLU A O 1
ATOM 1939 N N . LEU A 1 233 ? -13.277 -11.581 4.901 1.00 96.50 233 LEU A N 1
ATOM 1940 C CA . LEU A 1 233 ? -11.829 -11.527 5.128 1.00 96.50 233 LEU A CA 1
ATOM 1941 C C . LEU A 1 233 ? -11.040 -12.495 4.229 1.00 96.50 233 LEU A C 1
ATOM 1943 O O . LEU A 1 233 ? -9.845 -12.301 4.007 1.00 96.50 233 LEU A O 1
ATOM 1947 N N . SER A 1 234 ? -11.689 -13.529 3.692 1.00 93.88 234 SER A N 1
ATOM 1948 C CA . SER A 1 234 ? -11.134 -14.398 2.653 1.00 93.88 234 SER A CA 1
ATOM 1949 C C . SER A 1 234 ? -11.446 -13.840 1.273 1.00 93.88 234 SER A C 1
ATOM 1951 O O . SER A 1 234 ? -12.580 -13.487 0.985 1.00 93.88 234 SER A O 1
ATOM 1953 N N . PHE A 1 235 ? -10.456 -13.787 0.386 1.00 90.12 235 PHE A N 1
ATOM 1954 C CA . PHE A 1 235 ? -10.691 -13.415 -1.006 1.00 90.12 235 PHE A CA 1
ATOM 1955 C C . PHE A 1 235 ? -9.626 -14.019 -1.917 1.00 90.12 235 PHE A C 1
ATOM 1957 O O . PHE A 1 235 ? -8.529 -14.378 -1.483 1.00 90.12 235 PHE A O 1
ATOM 1964 N N . THR A 1 236 ? -9.965 -14.159 -3.199 1.00 89.44 236 THR A N 1
ATOM 1965 C CA . THR A 1 236 ? -9.049 -14.706 -4.203 1.00 89.44 236 THR A CA 1
ATOM 1966 C C . THR A 1 236 ? -8.281 -13.581 -4.875 1.00 89.44 236 THR A C 1
ATOM 1968 O O . THR A 1 236 ? -8.863 -12.673 -5.467 1.00 89.44 236 THR A O 1
ATOM 1971 N N . LEU A 1 237 ? -6.958 -13.682 -4.832 1.00 93.75 237 LEU A N 1
ATOM 1972 C CA . LEU A 1 237 ? -6.071 -12.766 -5.523 1.00 93.75 237 LEU A CA 1
ATOM 1973 C C . LEU A 1 237 ? -5.876 -13.196 -6.979 1.00 93.75 237 LEU A C 1
ATOM 1975 O O . LEU A 1 237 ? -5.407 -14.297 -7.257 1.00 93.75 237 LEU A O 1
ATOM 1979 N N . TYR A 1 238 ? -6.200 -12.302 -7.910 1.00 93.88 238 TYR A N 1
ATOM 1980 C CA . TYR A 1 238 ? -5.953 -12.503 -9.336 1.00 93.88 238 TYR A CA 1
ATOM 1981 C C . TYR A 1 238 ? -4.583 -11.934 -9.724 1.00 93.88 238 TYR A C 1
ATOM 1983 O O . TYR A 1 238 ? -4.243 -10.824 -9.319 1.00 93.88 238 TYR A O 1
ATOM 1991 N N . GLN A 1 239 ? -3.820 -12.680 -10.522 1.00 94.44 239 GLN A N 1
ATOM 1992 C CA . GLN A 1 239 ? -2.480 -12.309 -10.981 1.00 94.44 239 GLN A CA 1
ATOM 1993 C C . GLN A 1 239 ? -2.456 -12.262 -12.508 1.00 94.44 239 GLN A C 1
ATOM 1995 O O . GLN A 1 239 ? -3.050 -13.114 -13.172 1.00 94.44 239 GLN A O 1
ATOM 2000 N N . LEU A 1 240 ? -1.793 -11.253 -13.070 1.00 94.19 240 LEU A N 1
ATOM 2001 C CA . LEU A 1 240 ? -1.482 -11.218 -14.496 1.00 94.19 240 LEU A CA 1
ATOM 2002 C C . LEU A 1 240 ? -0.156 -11.926 -14.760 1.00 94.19 240 LEU A C 1
ATOM 2004 O O . LEU A 1 240 ? 0.739 -11.932 -13.913 1.00 94.19 240 LEU A O 1
ATOM 2008 N N . ASP A 1 241 ? -0.037 -12.480 -15.963 1.00 94.69 241 ASP A N 1
ATOM 2009 C CA . ASP A 1 241 ? 1.232 -12.993 -16.464 1.00 94.69 241 ASP A CA 1
ATOM 2010 C C . ASP A 1 241 ? 2.263 -11.857 -16.577 1.00 94.69 241 ASP A C 1
ATOM 2012 O O . ASP A 1 241 ? 1.878 -10.698 -16.769 1.00 94.69 241 ASP A O 1
ATOM 2016 N N . PRO A 1 242 ? 3.569 -12.163 -16.506 1.00 96.69 242 PRO A N 1
ATOM 2017 C CA . PRO A 1 242 ? 4.606 -11.169 -16.734 1.00 96.69 242 PRO A CA 1
ATOM 2018 C C . PRO A 1 242 ? 4.461 -10.460 -18.082 1.00 96.69 242 PRO A C 1
ATOM 2020 O O . PRO A 1 242 ? 4.139 -11.081 -19.098 1.00 96.69 242 PRO A O 1
ATOM 2023 N N . SER A 1 243 ? 4.726 -9.153 -18.104 1.00 96.38 243 SER A N 1
ATOM 2024 C CA . SER A 1 243 ? 4.635 -8.379 -19.338 1.00 96.38 243 SER A CA 1
ATOM 2025 C C . SER A 1 243 ? 5.796 -8.702 -20.277 1.00 96.38 243 SER A C 1
ATOM 2027 O O . SER A 1 243 ? 6.959 -8.731 -19.874 1.00 96.38 243 SER A O 1
ATOM 2029 N N . ALA A 1 244 ? 5.478 -8.875 -21.561 1.00 94.31 244 ALA A N 1
ATOM 2030 C CA . ALA A 1 244 ? 6.456 -9.146 -22.611 1.00 94.31 244 ALA A CA 1
ATOM 2031 C C . ALA A 1 244 ? 7.321 -7.926 -22.980 1.00 94.31 244 ALA A C 1
ATOM 2033 O O . ALA A 1 244 ? 8.270 -8.071 -23.750 1.00 94.31 244 ALA A O 1
ATOM 2034 N N . ILE A 1 245 ? 7.000 -6.726 -22.472 1.00 95.00 245 ILE A N 1
ATOM 2035 C CA . ILE A 1 245 ? 7.787 -5.520 -22.772 1.00 95.00 245 ILE A CA 1
ATOM 2036 C C . ILE A 1 245 ? 9.139 -5.508 -22.056 1.00 95.00 245 ILE A C 1
ATOM 2038 O O . ILE A 1 245 ? 10.050 -4.815 -22.497 1.00 95.00 245 ILE A O 1
ATOM 2042 N N . PHE A 1 246 ? 9.257 -6.252 -20.956 1.00 94.44 246 PHE A N 1
ATOM 2043 C CA . PHE A 1 246 ? 10.474 -6.344 -20.163 1.00 94.44 246 PHE A CA 1
ATOM 2044 C C . PHE A 1 246 ? 11.200 -7.650 -20.470 1.00 94.44 246 PHE A C 1
ATOM 2046 O O . PHE A 1 246 ? 10.575 -8.696 -20.662 1.00 94.44 246 PHE A O 1
ATOM 2053 N N . LYS A 1 247 ? 12.532 -7.623 -20.437 1.00 92.88 247 LYS A N 1
ATOM 2054 C CA . LYS A 1 247 ? 13.349 -8.844 -20.474 1.00 92.88 247 LYS A CA 1
ATOM 2055 C C . LYS A 1 247 ? 13.765 -9.256 -19.062 1.00 92.88 247 LYS A C 1
ATOM 2057 O O . LYS A 1 247 ? 14.011 -8.417 -18.198 1.00 92.88 247 LYS A O 1
ATOM 2062 N N . VAL A 1 248 ? 13.891 -10.564 -18.827 1.00 93.12 248 VAL A N 1
ATOM 2063 C CA . VAL A 1 248 ? 14.420 -11.088 -17.556 1.00 93.12 248 VAL A CA 1
ATOM 2064 C C . VAL A 1 248 ? 15.814 -10.505 -17.308 1.00 93.12 248 VAL A C 1
ATOM 2066 O O . VAL A 1 248 ? 16.674 -10.557 -18.186 1.00 93.12 248 VAL A O 1
ATOM 2069 N N . GLY A 1 249 ? 16.028 -9.945 -16.117 1.00 91.25 249 GLY A N 1
ATOM 2070 C CA . GLY A 1 249 ? 17.302 -9.336 -15.720 1.00 91.25 249 GLY A CA 1
ATOM 2071 C C . GLY A 1 249 ? 17.554 -7.928 -16.273 1.00 91.25 249 GLY A C 1
ATOM 2072 O O . GLY A 1 249 ? 18.572 -7.333 -15.937 1.00 91.25 249 GLY A O 1
ATOM 2073 N N . GLU A 1 250 ? 16.645 -7.363 -17.075 1.00 93.44 250 GLU A N 1
ATOM 2074 C CA . GLU A 1 250 ? 16.743 -5.969 -17.535 1.00 93.44 250 GLU A CA 1
ATOM 2075 C C . GLU A 1 250 ? 16.543 -4.968 -16.394 1.00 93.44 250 GLU A C 1
ATOM 2077 O O . GLU A 1 250 ? 17.139 -3.890 -16.380 1.00 93.44 250 GLU A O 1
ATOM 2082 N N . ILE A 1 251 ? 15.712 -5.342 -15.424 1.00 95.69 251 ILE A N 1
ATOM 2083 C CA . ILE A 1 251 ? 15.413 -4.555 -14.237 1.00 95.69 251 ILE A CA 1
ATOM 2084 C C . ILE A 1 251 ? 15.795 -5.394 -13.025 1.00 95.69 251 ILE A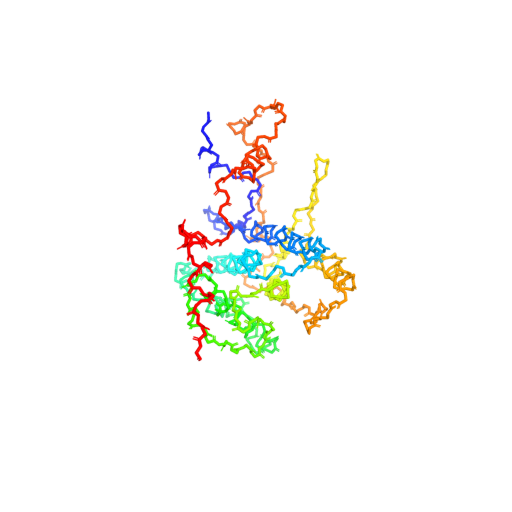 C 1
ATOM 2086 O O . ILE A 1 251 ? 15.360 -6.540 -12.900 1.00 95.69 251 ILE A O 1
ATOM 2090 N N . ILE A 1 252 ? 16.599 -4.820 -12.131 1.00 95.12 252 ILE A N 1
ATOM 2091 C CA . ILE A 1 252 ? 17.056 -5.500 -10.916 1.00 95.12 252 ILE A CA 1
ATOM 2092 C C . ILE A 1 252 ? 16.710 -4.690 -9.661 1.00 95.12 252 ILE A C 1
ATOM 2094 O O . ILE A 1 252 ? 16.798 -3.458 -9.689 1.00 95.12 252 ILE A O 1
ATOM 2098 N N . PRO A 1 253 ? 16.342 -5.350 -8.550 1.00 93.06 253 PRO A N 1
ATOM 2099 C CA . PRO A 1 253 ? 16.241 -4.694 -7.261 1.00 93.06 253 PRO A CA 1
ATOM 2100 C C . PRO A 1 253 ? 17.646 -4.424 -6.721 1.00 93.06 253 PRO A C 1
ATOM 2102 O O . PRO A 1 253 ? 18.531 -5.278 -6.784 1.00 93.06 253 PRO A O 1
ATOM 2105 N N . ILE A 1 254 ? 17.846 -3.235 -6.172 1.00 93.38 254 ILE A N 1
ATOM 2106 C CA . ILE A 1 254 ? 19.070 -2.852 -5.475 1.00 93.38 254 ILE A CA 1
ATOM 2107 C C . ILE A 1 254 ? 18.704 -2.282 -4.112 1.00 93.38 254 ILE A C 1
ATOM 2109 O O . ILE A 1 254 ? 17.734 -1.539 -3.971 1.00 93.38 254 ILE A O 1
ATOM 2113 N N . THR A 1 255 ? 19.495 -2.625 -3.107 1.00 89.69 255 THR A N 1
ATOM 2114 C CA . THR A 1 255 ? 19.381 -2.045 -1.773 1.00 89.69 255 THR A CA 1
ATOM 2115 C C . THR A 1 255 ? 20.763 -1.918 -1.162 1.00 89.69 255 THR A C 1
ATOM 2117 O O . THR A 1 255 ? 21.648 -2.745 -1.410 1.00 89.69 255 THR A O 1
ATOM 2120 N N . LYS A 1 256 ? 20.963 -0.856 -0.389 1.00 85.62 256 LYS A N 1
ATOM 2121 C CA . LYS A 1 256 ? 22.199 -0.643 0.345 1.00 85.62 256 LYS A CA 1
ATOM 2122 C C . LYS A 1 256 ? 22.087 -1.286 1.722 1.00 85.62 256 LYS A C 1
ATOM 2124 O O . LYS A 1 256 ? 21.392 -0.785 2.600 1.00 85.62 256 LYS A O 1
ATOM 2129 N N . ILE A 1 257 ? 22.792 -2.401 1.898 1.00 83.81 257 ILE A N 1
ATOM 2130 C CA . ILE A 1 257 ? 22.749 -3.216 3.125 1.00 83.81 257 ILE A CA 1
ATOM 2131 C C . ILE A 1 257 ? 23.804 -2.836 4.170 1.00 83.81 257 ILE A C 1
ATOM 2133 O O . ILE A 1 257 ? 23.758 -3.346 5.286 1.00 83.81 257 ILE A O 1
ATOM 2137 N N . LEU A 1 258 ? 24.744 -1.949 3.829 1.00 85.19 258 LEU A N 1
ATOM 2138 C CA . LEU A 1 258 ? 25.758 -1.423 4.745 1.00 85.19 258 LEU A CA 1
ATOM 2139 C C . LEU A 1 258 ? 25.612 0.091 4.856 1.00 85.19 258 LEU A C 1
ATOM 2141 O O . LEU A 1 258 ? 25.521 0.784 3.844 1.00 85.19 258 LEU A O 1
ATOM 2145 N N . GLN A 1 259 ? 25.585 0.591 6.086 1.00 86.00 259 GLN A N 1
ATOM 2146 C CA . GLN A 1 259 ? 25.538 2.022 6.347 1.00 86.00 259 GLN A CA 1
ATOM 2147 C C . GLN A 1 259 ? 26.919 2.643 6.105 1.00 86.00 259 GLN A C 1
ATOM 2149 O O . GLN A 1 259 ? 27.934 2.048 6.469 1.00 86.00 259 GLN A O 1
ATOM 2154 N N . ASP A 1 260 ? 26.966 3.838 5.509 1.00 89.44 260 ASP A N 1
ATOM 2155 C CA . ASP A 1 260 ? 28.237 4.550 5.355 1.00 89.44 260 ASP A CA 1
ATOM 2156 C C . ASP A 1 260 ? 28.789 4.955 6.721 1.00 89.44 260 ASP A C 1
ATOM 2158 O O . ASP A 1 260 ? 28.051 5.449 7.575 1.00 89.44 260 ASP A O 1
ATOM 2162 N N . GLU A 1 261 ? 30.107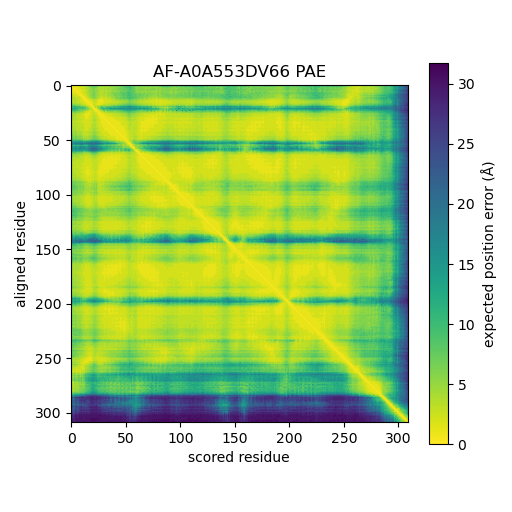 4.852 6.890 1.00 90.38 261 GLU A N 1
ATOM 2163 C CA . GLU A 1 261 ? 30.782 5.170 8.154 1.00 90.38 261 GLU A CA 1
ATOM 2164 C C . GLU A 1 261 ? 30.458 6.574 8.673 1.00 90.38 261 GLU A C 1
ATOM 2166 O O . GLU A 1 261 ? 30.302 6.771 9.877 1.00 90.38 261 GLU A O 1
ATOM 2171 N N . LYS A 1 262 ? 30.282 7.544 7.765 1.00 91.69 262 LYS A N 1
ATOM 2172 C CA . LYS A 1 262 ? 29.921 8.926 8.113 1.00 91.69 262 LYS A CA 1
ATOM 2173 C C . LYS A 1 262 ? 28.574 9.048 8.837 1.00 91.69 262 LYS A C 1
ATOM 2175 O O . LYS A 1 262 ? 28.380 10.044 9.522 1.00 91.69 262 LYS A O 1
ATOM 2180 N N . TYR A 1 263 ? 27.674 8.070 8.690 1.00 89.81 263 TYR A N 1
ATOM 2181 C CA . TYR A 1 263 ? 26.360 8.019 9.344 1.00 89.81 263 TYR A CA 1
ATOM 2182 C C . TYR A 1 263 ? 26.346 7.143 10.604 1.00 89.81 263 TYR A C 1
ATOM 2184 O O . TYR A 1 263 ? 25.297 6.978 11.223 1.00 89.81 263 TYR A O 1
ATOM 2192 N N . ASN A 1 264 ? 27.477 6.561 11.012 1.00 87.94 264 ASN A N 1
ATOM 2193 C CA . ASN A 1 264 ? 27.514 5.737 12.217 1.00 87.94 264 ASN A CA 1
ATOM 2194 C C . ASN A 1 264 ? 27.248 6.575 13.473 1.00 87.94 264 ASN A C 1
ATOM 2196 O O . ASN A 1 2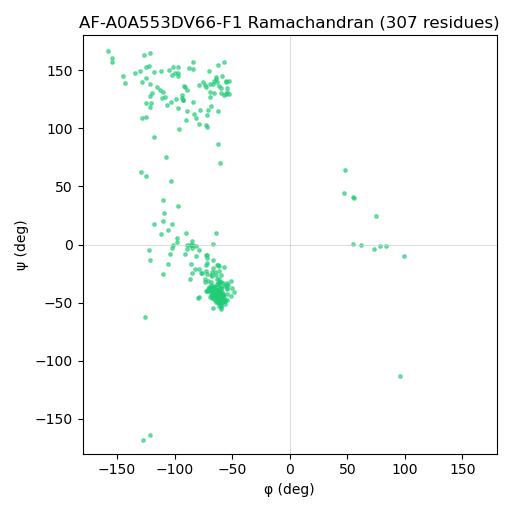64 ? 27.876 7.610 13.702 1.00 87.94 264 ASN A O 1
ATOM 2200 N N . ILE A 1 265 ? 26.327 6.088 14.306 1.00 84.88 265 ILE A N 1
ATOM 2201 C CA . ILE A 1 265 ? 26.043 6.651 15.626 1.00 84.88 265 ILE A CA 1
ATOM 2202 C C . ILE A 1 265 ? 26.781 5.878 16.711 1.00 84.88 265 ILE A C 1
ATOM 2204 O O . ILE A 1 265 ? 26.923 4.657 16.648 1.00 84.88 265 ILE A O 1
ATOM 2208 N N . SER A 1 266 ? 27.220 6.601 17.738 1.00 85.06 266 SER A N 1
ATOM 2209 C CA . SER A 1 266 ? 27.749 6.000 18.958 1.00 85.06 266 SER A CA 1
ATOM 2210 C C . SER A 1 266 ? 26.664 5.185 19.658 1.00 85.06 266 SER A C 1
ATOM 2212 O O . SER A 1 266 ? 25.521 5.628 19.768 1.00 85.06 266 SER A O 1
ATOM 2214 N N . ASN A 1 267 ? 27.033 4.019 20.186 1.00 84.75 267 ASN A N 1
ATOM 2215 C CA . ASN A 1 267 ? 26.137 3.236 21.026 1.00 84.75 267 ASN A CA 1
ATOM 2216 C C . ASN A 1 267 ? 25.988 3.931 22.390 1.00 84.75 267 ASN A C 1
ATOM 2218 O O . ASN A 1 267 ? 26.895 3.876 23.222 1.00 84.75 267 ASN A O 1
ATOM 2222 N N . LEU A 1 268 ? 24.879 4.642 22.587 1.00 88.12 268 LEU A N 1
ATOM 2223 C CA . LEU A 1 268 ? 24.559 5.336 23.834 1.00 88.12 268 LEU A CA 1
ATOM 2224 C C . LEU A 1 268 ? 23.618 4.480 24.700 1.00 88.12 268 LEU A C 1
ATOM 2226 O O . LEU A 1 268 ? 22.844 3.689 24.157 1.00 88.12 268 LEU A O 1
ATOM 2230 N N . PRO A 1 269 ? 23.640 4.632 26.039 1.00 89.25 269 PRO A N 1
ATOM 2231 C CA . PRO A 1 269 ? 22.668 3.979 26.909 1.00 89.25 269 PRO A CA 1
ATOM 2232 C C . PRO A 1 269 ? 21.232 4.317 26.490 1.00 89.25 269 PRO A C 1
ATOM 2234 O O . PRO A 1 269 ? 20.916 5.480 26.234 1.00 89.25 269 PRO A O 1
ATOM 2237 N N . LYS A 1 270 ? 20.357 3.304 26.438 1.00 85.75 270 LYS A N 1
ATOM 2238 C CA . LYS A 1 270 ? 18.927 3.506 26.167 1.00 85.75 270 LYS A CA 1
ATOM 2239 C C . LYS A 1 270 ? 18.312 4.383 27.269 1.00 85.75 270 LYS A C 1
ATOM 2241 O O . LYS A 1 270 ? 18.577 4.166 28.451 1.00 85.75 270 LYS A O 1
ATOM 2246 N N . THR A 1 271 ? 17.483 5.347 26.879 1.00 89.81 271 THR A N 1
ATOM 2247 C CA . THR A 1 271 ? 16.700 6.205 27.785 1.00 89.81 271 THR A CA 1
ATOM 2248 C C . THR A 1 271 ? 15.205 6.067 27.483 1.00 89.81 271 THR A C 1
ATOM 2250 O O . THR A 1 271 ? 14.836 5.583 26.415 1.00 89.81 271 THR A O 1
ATOM 2253 N N . ASN A 1 272 ? 14.344 6.529 28.398 1.00 89.88 272 ASN A N 1
ATOM 2254 C CA . ASN A 1 272 ? 12.878 6.486 28.253 1.00 89.88 272 ASN A CA 1
ATOM 2255 C C . ASN A 1 272 ? 12.262 7.880 28.030 1.00 89.88 272 ASN A C 1
ATOM 2257 O O . ASN A 1 272 ? 11.105 8.113 28.368 1.00 89.88 272 ASN A O 1
ATOM 2261 N N . LEU A 1 273 ? 13.024 8.813 27.447 1.00 90.12 273 LEU A N 1
ATOM 2262 C CA . LEU A 1 273 ? 12.615 10.220 27.313 1.00 90.12 273 LEU A CA 1
ATOM 2263 C C . LEU A 1 273 ? 11.288 10.402 26.552 1.00 90.12 273 LEU A C 1
ATOM 2265 O O . LEU A 1 273 ? 10.524 11.312 26.855 1.00 90.12 273 LEU A O 1
ATOM 2269 N N . GLY A 1 274 ? 10.988 9.539 25.574 1.00 86.94 274 GLY A N 1
ATOM 2270 C CA . GLY A 1 274 ? 9.721 9.596 24.834 1.00 86.94 274 GLY A CA 1
ATOM 2271 C C . GLY A 1 274 ? 8.503 9.207 25.681 1.00 86.94 274 GLY A C 1
ATOM 2272 O O . GLY A 1 274 ? 7.458 9.848 25.592 1.00 86.94 274 GLY A O 1
ATOM 2273 N N . GLU A 1 275 ? 8.644 8.188 26.529 1.00 87.56 275 GLU A N 1
ATOM 2274 C CA . GLU A 1 275 ? 7.598 7.779 27.472 1.00 87.56 275 GLU A CA 1
ATOM 2275 C C . GLU A 1 275 ? 7.440 8.812 28.592 1.00 87.56 275 GLU A C 1
ATOM 2277 O O . GLU A 1 275 ? 6.318 9.158 28.957 1.00 87.56 275 GLU A O 1
ATOM 2282 N N . GLU A 1 276 ? 8.552 9.366 29.082 1.00 91.19 276 GLU A N 1
ATOM 2283 C CA . GLU A 1 276 ? 8.554 10.474 30.038 1.00 91.19 276 GLU A CA 1
ATOM 2284 C C . GLU A 1 276 ? 7.783 11.679 29.489 1.00 91.19 276 GLU A C 1
ATOM 2286 O O . GLU A 1 276 ? 6.877 12.171 30.156 1.00 91.19 276 GLU A O 1
ATOM 2291 N N . LEU A 1 277 ? 8.058 12.097 28.248 1.00 88.25 277 LEU A N 1
ATOM 2292 C CA . LEU A 1 277 ? 7.323 13.174 27.583 1.00 88.25 277 LEU A CA 1
ATOM 2293 C C . LEU A 1 277 ? 5.820 12.874 27.498 1.00 88.25 277 LEU A C 1
ATOM 2295 O O . LEU A 1 277 ? 5.003 13.733 27.826 1.00 88.25 277 LEU A O 1
ATOM 2299 N N . TYR A 1 278 ? 5.443 11.666 27.072 1.00 83.19 278 TYR A N 1
ATOM 2300 C CA . TYR A 1 278 ? 4.033 11.290 26.950 1.00 83.19 278 TYR A CA 1
ATOM 2301 C C . TYR A 1 278 ? 3.318 11.298 28.308 1.00 83.19 278 TYR A C 1
ATOM 2303 O O . TYR A 1 278 ? 2.227 11.855 28.432 1.00 83.19 278 TYR A O 1
ATOM 2311 N N . ASN A 1 279 ? 3.956 10.754 29.346 1.00 83.25 279 ASN A N 1
ATOM 2312 C CA . ASN A 1 279 ? 3.423 10.742 30.706 1.00 83.25 279 ASN A CA 1
ATOM 2313 C C . ASN A 1 279 ? 3.347 12.148 31.310 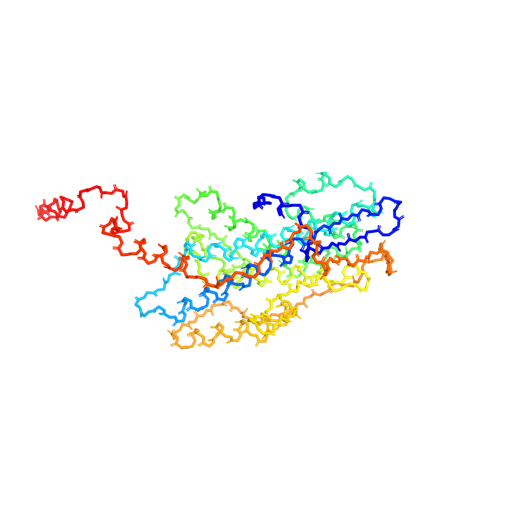1.00 83.25 279 ASN A C 1
ATOM 2315 O O . ASN A 1 279 ? 2.383 12.452 32.007 1.00 83.25 279 ASN A O 1
ATOM 2319 N N . LEU A 1 280 ? 4.316 13.023 31.028 1.00 85.94 280 LEU A N 1
ATOM 2320 C CA . LEU A 1 280 ? 4.259 14.431 31.427 1.00 85.94 280 LEU A CA 1
ATOM 2321 C C . LEU A 1 280 ? 3.052 15.138 30.798 1.00 85.94 280 LEU A C 1
ATOM 2323 O O . LEU A 1 280 ? 2.360 15.875 31.494 1.00 85.94 280 LEU A O 1
ATOM 2327 N N . ILE A 1 281 ? 2.756 14.876 29.520 1.00 82.19 281 ILE A N 1
ATOM 2328 C CA . ILE A 1 281 ? 1.576 15.429 28.837 1.00 82.19 281 ILE A CA 1
ATOM 2329 C C . ILE A 1 281 ? 0.285 14.890 29.465 1.00 82.19 281 ILE A C 1
ATOM 2331 O O . ILE A 1 281 ? -0.607 15.674 29.784 1.00 82.19 281 ILE A O 1
ATOM 2335 N N . LEU A 1 282 ? 0.180 13.575 29.679 1.00 75.56 282 LEU A N 1
ATOM 2336 C CA . LEU A 1 282 ? -1.019 12.958 30.259 1.00 75.56 282 LEU A CA 1
ATOM 2337 C C . LEU A 1 282 ? -1.301 13.419 31.689 1.00 75.56 282 LEU A C 1
ATOM 2339 O O . LEU A 1 282 ? -2.455 13.626 32.051 1.00 75.56 282 LEU A O 1
ATOM 2343 N N . ASN A 1 283 ? -0.251 13.576 32.492 1.00 78.50 283 ASN A N 1
ATOM 2344 C CA . ASN A 1 283 ? -0.357 14.008 33.882 1.00 78.50 283 ASN A CA 1
ATOM 2345 C C . ASN A 1 283 ? -0.394 15.537 34.023 1.00 78.50 283 ASN A C 1
ATOM 2347 O O . ASN A 1 283 ? -0.461 16.044 35.143 1.00 78.50 283 ASN A O 1
ATOM 2351 N N . SER A 1 284 ? -0.327 16.286 32.916 1.00 77.75 284 SER A N 1
ATOM 2352 C CA . SER A 1 284 ? -0.482 17.734 32.966 1.00 77.75 284 SER A CA 1
ATOM 2353 C C . SER A 1 284 ? -1.932 18.083 33.322 1.00 77.75 284 SER A C 1
ATOM 2355 O O . SER A 1 284 ? -2.886 17.656 32.670 1.00 77.75 284 SER A O 1
ATOM 2357 N N . ASN A 1 285 ? -2.109 18.904 34.359 1.00 61.00 285 ASN A N 1
ATOM 2358 C CA . ASN A 1 285 ? -3.425 19.397 34.792 1.00 61.00 285 ASN A CA 1
ATOM 2359 C C . ASN A 1 285 ? -4.089 20.342 33.764 1.00 61.00 285 ASN A C 1
ATOM 2361 O O . ASN A 1 285 ? -5.193 20.827 33.995 1.00 61.00 285 ASN A O 1
ATOM 2365 N N . GLU A 1 286 ? -3.428 20.603 32.634 1.00 59.09 286 GLU A N 1
ATOM 2366 C CA . GLU A 1 286 ? -3.933 21.389 31.503 1.00 59.09 286 GLU A CA 1
ATOM 2367 C C . GLU A 1 286 ? -4.785 20.554 30.532 1.00 59.09 286 GLU A C 1
ATOM 2369 O O . GLU A 1 286 ? -5.296 21.080 29.544 1.00 59.09 286 GLU A O 1
ATOM 2374 N N . SER A 1 287 ? -4.961 19.256 30.810 1.00 52.91 287 SER A N 1
ATOM 2375 C CA . SER A 1 287 ? -5.843 18.350 30.074 1.00 52.91 287 SER A CA 1
ATOM 2376 C C . SER A 1 287 ? -7.309 18.807 30.164 1.00 52.91 287 SER A C 1
ATOM 2378 O O . SER A 1 287 ? -8.094 18.344 30.995 1.00 52.91 287 SER A O 1
ATOM 2380 N N . THR A 1 288 ? -7.705 19.693 29.254 1.00 53.75 288 THR A N 1
ATOM 2381 C CA . THR A 1 288 ? -9.101 19.992 28.952 1.00 53.75 288 THR A CA 1
ATOM 2382 C C . THR A 1 288 ? -9.799 18.718 28.484 1.00 53.75 288 THR A C 1
ATOM 2384 O O . THR A 1 288 ? -9.283 17.950 27.673 1.00 53.75 288 THR A O 1
ATOM 2387 N N . THR A 1 289 ? -10.996 18.479 29.009 1.00 55.44 289 THR A N 1
ATOM 2388 C CA . THR A 1 289 ? -11.888 17.354 28.709 1.00 55.44 289 THR A CA 1
ATOM 2389 C C . THR A 1 289 ? -12.306 17.325 27.235 1.00 55.44 289 THR A C 1
ATOM 2391 O O . THR A 1 289 ? -13.449 17.613 26.931 1.00 55.44 289 THR A O 1
ATOM 2394 N N . GLY A 1 290 ? -11.412 17.021 26.285 1.00 52.28 290 GLY A N 1
ATOM 2395 C CA . GLY A 1 290 ? -11.704 16.805 24.852 1.00 52.28 290 GLY A CA 1
ATOM 2396 C C . GLY A 1 290 ? -12.441 17.934 24.105 1.00 52.28 290 GLY A C 1
ATOM 2397 O O . GLY A 1 290 ? -12.718 17.809 22.914 1.00 52.28 290 GLY A O 1
ATOM 2398 N N . LEU A 1 291 ? -12.763 19.029 24.787 1.00 53.22 291 LEU A N 1
ATOM 2399 C CA . LEU A 1 291 ? -13.655 20.101 24.373 1.00 53.22 291 LEU A CA 1
ATOM 2400 C C . LEU A 1 291 ? -12.876 21.408 24.463 1.00 53.22 291 LEU A C 1
ATOM 2402 O O . LEU A 1 291 ? -13.256 22.346 25.156 1.00 53.22 291 LEU A O 1
ATOM 2406 N N . ASN A 1 292 ? -11.777 21.472 23.712 1.00 52.94 292 ASN A N 1
ATOM 2407 C CA . ASN A 1 292 ? -10.873 22.627 23.621 1.00 52.94 292 ASN A CA 1
ATOM 2408 C C . ASN A 1 292 ? -11.539 23.885 23.016 1.00 52.94 292 ASN A C 1
ATOM 2410 O O . ASN A 1 292 ? -10.858 24.847 22.680 1.00 52.94 292 ASN A O 1
ATOM 2414 N N . PHE A 1 293 ? -12.861 23.872 22.835 1.00 56.06 293 PHE A N 1
ATOM 2415 C CA . PHE A 1 293 ? -13.654 24.948 22.245 1.00 56.06 293 PHE A CA 1
ATOM 2416 C C . PHE A 1 293 ? -14.443 25.746 23.284 1.00 56.06 293 PHE A C 1
ATOM 2418 O O . PHE A 1 293 ? -15.051 26.754 22.935 1.00 56.06 293 PHE A O 1
ATOM 2425 N N . ILE A 1 294 ? -14.465 25.309 24.546 1.00 56.09 294 ILE A N 1
ATOM 2426 C CA . ILE A 1 294 ? -15.236 25.964 25.600 1.00 56.09 294 ILE A CA 1
ATOM 2427 C C . ILE A 1 294 ? -14.303 26.235 26.777 1.00 56.09 294 ILE A C 1
ATOM 2429 O O . ILE A 1 294 ? -13.884 25.315 27.474 1.00 56.09 294 ILE A O 1
ATOM 2433 N N . LYS A 1 295 ? -13.977 27.515 26.975 1.00 56.75 295 LYS A N 1
ATOM 2434 C CA . LYS A 1 295 ? -13.084 27.987 28.040 1.00 56.75 295 LYS A CA 1
ATOM 2435 C C . LYS A 1 295 ? -13.730 27.898 29.433 1.00 56.75 295 LYS A C 1
ATOM 2437 O O . LYS A 1 295 ? -13.022 27.681 30.405 1.00 56.75 295 LYS A O 1
ATOM 2442 N N . ASP A 1 296 ? -15.064 27.940 29.482 1.00 59.06 296 ASP A N 1
ATOM 2443 C CA . ASP A 1 296 ? -15.872 28.005 30.706 1.00 59.06 296 ASP A CA 1
ATOM 2444 C C . ASP A 1 296 ? -16.971 26.921 30.688 1.00 59.06 296 ASP A C 1
ATOM 2446 O O . ASP A 1 296 ? -18.172 27.189 30.621 1.00 59.06 296 ASP A O 1
ATOM 2450 N N . PHE A 1 297 ? -16.568 25.645 30.656 1.00 55.97 297 PHE A N 1
ATOM 2451 C CA . PHE A 1 297 ? -17.510 24.520 30.525 1.00 55.97 297 PHE A CA 1
ATOM 2452 C C . PHE A 1 297 ? -18.456 24.380 31.735 1.00 55.97 297 PHE A C 1
ATOM 2454 O O . PHE A 1 297 ? -19.558 23.842 31.601 1.00 55.97 297 PHE A O 1
ATOM 2461 N N . GLU A 1 298 ? -18.054 24.889 32.905 1.00 55.62 298 GLU A N 1
ATOM 2462 C CA . GLU A 1 298 ? -18.889 24.921 34.113 1.00 55.62 298 GLU A CA 1
ATOM 2463 C C . GLU A 1 298 ? -20.061 25.916 34.002 1.00 55.62 298 GLU A C 1
ATOM 2465 O O . GLU A 1 298 ? -21.186 25.555 34.357 1.00 55.62 298 GLU A O 1
ATOM 2470 N N . ASP A 1 299 ? -19.865 27.091 33.393 1.00 55.22 299 ASP A N 1
ATOM 2471 C CA . ASP A 1 299 ? -20.926 28.099 33.193 1.00 55.22 299 ASP A CA 1
ATOM 2472 C C . ASP A 1 299 ? -22.014 27.628 32.205 1.00 55.22 299 ASP A C 1
ATOM 2474 O O . ASP A 1 299 ? -23.195 27.981 32.302 1.00 55.22 299 ASP A O 1
ATOM 2478 N N . LEU A 1 300 ? -21.650 26.745 31.272 1.00 55.91 300 LEU A N 1
ATOM 2479 C CA . LEU A 1 300 ? -22.582 26.133 30.319 1.00 55.91 300 LEU A CA 1
ATOM 2480 C C . LEU A 1 300 ? -23.461 25.033 30.932 1.00 55.91 300 LEU A C 1
ATOM 2482 O O . LEU A 1 300 ? -24.560 24.784 30.429 1.00 55.91 300 LEU A O 1
ATOM 2486 N N . ARG A 1 301 ? -23.031 24.385 32.024 1.00 52.91 301 ARG A N 1
ATOM 2487 C CA . ARG A 1 301 ? -23.887 23.438 32.764 1.00 52.91 301 ARG A CA 1
ATOM 2488 C C . ARG A 1 301 ? -24.968 24.157 33.569 1.00 52.91 301 ARG A C 1
ATOM 2490 O O . ARG A 1 301 ? -26.071 23.626 33.690 1.00 52.91 301 ARG A O 1
ATOM 2497 N N . LEU A 1 302 ? -24.680 25.359 34.070 1.00 48.16 302 LEU A N 1
ATOM 2498 C CA . LEU A 1 302 ? -25.617 26.142 34.881 1.00 48.16 302 LEU A CA 1
ATOM 2499 C C . LEU A 1 302 ? -26.715 26.821 34.045 1.00 48.16 302 LEU A C 1
ATOM 2501 O O . LEU A 1 302 ? -27.820 27.014 34.540 1.00 48.16 302 LEU A O 1
ATOM 2505 N N . SER A 1 303 ? -26.478 27.077 32.755 1.00 48.38 303 SER A N 1
ATOM 2506 C CA . SER A 1 303 ? -27.461 27.710 31.856 1.00 48.38 303 SER A CA 1
ATOM 2507 C C . SER A 1 303 ? -28.451 26.747 31.174 1.00 48.38 303 SER A C 1
ATOM 2509 O O . SER A 1 303 ? -29.339 27.194 30.452 1.00 48.38 303 SER A O 1
ATOM 2511 N N . LYS A 1 304 ? -28.366 25.426 31.409 1.00 48.28 304 LYS A N 1
ATOM 2512 C CA . LYS A 1 304 ? -29.298 24.422 30.837 1.00 48.28 304 LYS A CA 1
ATOM 2513 C C . LYS A 1 304 ? -30.126 23.628 31.853 1.00 48.28 304 LYS A C 1
ATOM 2515 O O . LYS A 1 304 ? -30.743 22.629 31.488 1.00 48.28 304 LYS A O 1
ATOM 2520 N N . LEU A 1 305 ? -30.224 24.110 33.093 1.00 46.50 305 LEU A N 1
ATOM 2521 C CA . LEU A 1 305 ? -31.283 23.705 34.033 1.00 46.50 305 LEU A CA 1
ATOM 2522 C C . LEU A 1 305 ? -32.419 24.741 34.155 1.00 46.50 305 LEU A C 1
ATOM 2524 O O . LEU A 1 305 ? -33.420 24.461 34.810 1.00 46.50 305 LEU A O 1
ATOM 2528 N N . GLU A 1 306 ? -32.335 25.862 33.429 1.00 45.91 306 GLU A N 1
ATOM 2529 C CA . GLU A 1 306 ? -33.409 26.860 33.279 1.00 45.91 306 GLU A CA 1
ATOM 2530 C C . GLU A 1 306 ? -34.017 26.886 31.865 1.00 45.91 306 GLU A C 1
ATOM 2532 O O . GLU A 1 306 ? -34.397 27.926 31.342 1.00 45.91 306 GLU A O 1
ATOM 2537 N N . MET A 1 307 ? -34.176 25.719 31.238 1.00 42.12 307 MET A N 1
ATOM 2538 C CA . MET A 1 307 ? -35.256 25.541 30.261 1.00 42.12 307 MET A CA 1
ATOM 2539 C C . MET A 1 307 ? -36.325 24.646 30.883 1.00 42.12 307 MET A C 1
ATOM 2541 O O . MET A 1 307 ? -36.430 23.458 30.587 1.00 42.12 307 MET A O 1
ATOM 2545 N N . ARG A 1 308 ? -37.093 25.239 31.804 1.00 42.59 308 ARG A N 1
ATOM 2546 C CA . ARG A 1 308 ? -38.449 24.793 32.126 1.00 42.59 308 ARG A CA 1
ATOM 2547 C C . ARG A 1 308 ? -39.429 25.758 31.467 1.00 42.59 308 ARG A C 1
ATOM 2549 O O . ARG A 1 308 ? -39.394 26.952 31.750 1.00 42.59 308 ARG A O 1
ATOM 2556 N N . GLY A 1 309 ? -40.288 25.197 30.627 1.00 39.44 309 GLY A N 1
ATOM 2557 C CA . GLY A 1 309 ? -41.413 25.830 29.951 1.00 39.44 309 GLY A CA 1
ATOM 2558 C C . GLY A 1 309 ? -42.071 24.798 29.063 1.00 39.44 309 GLY A C 1
ATOM 2559 O O . GLY A 1 309 ? -41.672 24.740 27.884 1.00 39.44 309 GLY A O 1
#

Secondary structure (DSSP, 8-state):
--GGGGGG--BT-EEEEETTSTT--EEE-THHHHHHHHHHHHHHHHHHHHH-SS----STTHHHHHHHHHHHHHHHHHHHHHHHHHHHT--HHHHHTS-HHHHHHHHHHHTT--HHHHHTT-HHHHHHHHHHHHHHHHTT---SPPPP-SSS---SSGGG--HHHHHHHHHHHHHHHHHTTTSSTT---SPEEEEE-SS-EEEEEHHHHIIIIIHHHHHHHHHHHT---SS-S--PPP-PPPPTTSPTTTEEEEEB-S--GGGPPP-PPP--HHHHHHHHHHT-TT---S-TT-S-HHHHHHTTS----

Sequence (309 aa):
MYLEDYRHNDYQLLFLRVLSYSDKPQIELTYNEYSNHGFSNTMFDIKDLENQDNFINNGRRNTLSISMWFLALEAYINALCKVTAIIKQISVDEIIKKEISGRIAFLIEELGYNKMKIKKTGVFNRVNEFRRFRNEIFHDRHSGEELKFEKTLFSSIPIRSGQVDVFQSLQIFLEVTSLFRFAIPGLDLMPNIAVGNEAELKFEKLDTIYSRFLAPFFQRVLIKRKLEIELELSFTLYQLDPSAIFKVGEIIPITKILQDEKYNISNLPKTNLGEELYNLILNSNESTTGLNFIKDFEDLRLSKLEMRG

pLDDT: mean 88.15, std 12.61, range [39.44, 98.56]

Foldseek 3Di:
DDPVVCVPWQAFWKWKFQQVDPVRDIFTLCLLVLVQQLVVLLVVQLVQLLPDDPDRDFFDSLLSSLVSLLVSLLSLLLSLLVVLCVLVVHDSVVLNPDDSLSSVVVNCVSLVHDPVVVVVVVLSLLNVVSVVLNCCNPVVPDPPAFQDRDSFPAGSNSSRGGSRSSLSSLVSSQQSCQACQCQAPPGGSQHWHWDDDPPDTDTDGPVCCQVVPSLVSSVVSCVVVVHDDPDDSDDDHDYDDHRPSHDVPSMDMDHNNDTDPVPDDDDDDDDPVVVVVVVCVVPPPPPDPVCPPDPCVVVVVVVPVPPDD

Radius of gyration: 23.26 Å; Cα contacts (8 Å, |Δi|>4): 366; chains: 1; bounding box: 72×44×59 Å